Protein AF-U3GZI8-F1 (afdb_monomer)

Nearest PDB structures (foldseek):
  3ok8-assembly1_B  TM=1.450E-01  e=6.430E+00  Mus musculus
  9g2r-assembly1_A  TM=1.201E-01  e=7.376E+00  Homo sapiens

Structure (mmCIF, N/CA/C/O backbone):
data_AF-U3GZI8-F1
#
_entry.id   AF-U3GZI8-F1
#
loop_
_atom_site.group_PDB
_atom_site.id
_atom_site.type_symbol
_atom_site.label_atom_id
_atom_site.label_alt_id
_atom_site.label_comp_id
_atom_site.label_asym_id
_atom_site.label_entity_id
_atom_site.label_seq_id
_atom_site.pdbx_PDB_ins_code
_atom_site.Cartn_x
_atom_site.Cartn_y
_atom_site.Cartn_z
_atom_site.occupancy
_atom_site.B_iso_or_equiv
_atom_site.auth_seq_id
_atom_site.auth_comp_id
_atom_site.auth_asym_id
_atom_site.auth_atom_id
_atom_site.pdbx_PDB_model_num
ATOM 1 N N . MET A 1 1 ? -22.662 -56.378 53.979 1.00 50.06 1 MET A N 1
ATOM 2 C CA . MET A 1 1 ? -23.591 -55.726 53.023 1.00 50.06 1 MET A CA 1
ATOM 3 C C . MET A 1 1 ? -23.393 -54.205 52.867 1.00 50.06 1 MET A C 1
ATOM 5 O O . MET A 1 1 ? -23.837 -53.664 51.866 1.00 50.06 1 MET A O 1
ATOM 9 N N . LEU A 1 2 ? -22.693 -53.503 53.777 1.00 46.38 2 LEU A N 1
ATOM 10 C CA . LEU A 1 2 ? -22.482 -52.040 53.700 1.00 46.38 2 LEU A CA 1
ATOM 11 C C . LEU A 1 2 ? -21.351 -51.564 52.758 1.00 46.38 2 LEU A C 1
ATOM 13 O O . LEU A 1 2 ? -21.394 -50.428 52.294 1.00 46.38 2 LEU A O 1
ATOM 17 N N . LEU A 1 3 ? -20.364 -52.410 52.438 1.00 43.94 3 LEU A N 1
ATOM 18 C CA . LEU A 1 3 ? -19.213 -52.021 51.602 1.00 43.94 3 LEU A CA 1
ATOM 19 C C . LEU A 1 3 ? -19.528 -51.986 50.093 1.00 43.94 3 LEU A C 1
ATOM 21 O O . LEU A 1 3 ? -19.028 -51.116 49.387 1.00 43.94 3 LEU A O 1
ATOM 25 N N . LEU A 1 4 ? -20.432 -52.847 49.613 1.00 47.28 4 LEU A N 1
ATOM 26 C CA . LEU A 1 4 ? -20.855 -52.881 48.203 1.00 47.28 4 LEU A CA 1
ATOM 27 C C . LEU A 1 4 ? -21.712 -51.668 47.800 1.00 47.28 4 LEU A C 1
ATOM 29 O O . LEU A 1 4 ? -21.688 -51.246 46.649 1.00 47.28 4 LEU A O 1
ATOM 33 N N . ARG A 1 5 ? -22.422 -51.052 48.755 1.00 47.16 5 ARG A N 1
ATOM 34 C CA . ARG A 1 5 ? -23.259 -49.869 48.496 1.00 47.16 5 ARG A CA 1
ATOM 35 C C . ARG A 1 5 ? -22.431 -48.589 48.336 1.00 47.16 5 ARG A C 1
ATOM 37 O O . ARG A 1 5 ? -22.809 -47.719 47.564 1.00 47.16 5 ARG A O 1
ATOM 44 N N . ARG A 1 6 ? -21.286 -48.486 49.024 1.00 47.09 6 ARG A N 1
ATOM 45 C CA . ARG A 1 6 ? -20.374 -47.331 48.923 1.00 47.09 6 ARG A CA 1
ATOM 46 C C . ARG A 1 6 ? -19.592 -47.304 47.608 1.00 47.09 6 ARG A C 1
ATOM 48 O O . ARG A 1 6 ? -19.421 -46.226 47.055 1.00 47.09 6 ARG A O 1
ATOM 55 N N . GLY A 1 7 ? -19.180 -48.464 47.092 1.00 46.66 7 GLY A N 1
ATOM 56 C CA . GLY A 1 7 ? -18.507 -48.559 45.790 1.00 46.66 7 GLY A CA 1
ATOM 57 C C . GLY A 1 7 ? -19.415 -48.175 44.619 1.00 46.66 7 GLY A C 1
ATOM 58 O O . GLY A 1 7 ? -18.981 -47.469 43.719 1.00 46.66 7 GLY A O 1
ATOM 59 N N . PHE A 1 8 ? -20.695 -48.561 44.671 1.00 48.53 8 PHE A N 1
ATOM 60 C CA . PHE A 1 8 ? -21.667 -48.220 43.627 1.00 48.53 8 PHE A CA 1
ATOM 61 C C . PHE A 1 8 ? -22.058 -46.736 43.645 1.00 48.53 8 PHE A C 1
ATOM 63 O O . PHE A 1 8 ? -22.195 -46.130 42.590 1.00 48.53 8 PHE A O 1
ATOM 70 N N . ILE A 1 9 ? -22.172 -46.130 44.835 1.00 51.44 9 ILE A N 1
ATOM 71 C CA . ILE A 1 9 ? -22.406 -44.685 44.962 1.00 51.44 9 ILE A CA 1
ATOM 72 C C . ILE A 1 9 ? -21.182 -43.914 44.461 1.00 51.44 9 ILE A C 1
ATOM 74 O O . ILE A 1 9 ? -21.350 -43.031 43.640 1.00 51.44 9 ILE A O 1
ATOM 78 N N . ALA A 1 10 ? -19.959 -44.285 44.854 1.00 50.56 10 ALA A N 1
ATOM 79 C CA . ALA A 1 10 ? -18.749 -43.607 44.383 1.00 50.56 10 ALA A CA 1
ATOM 80 C C . ALA A 1 10 ? -18.545 -43.727 42.860 1.00 50.56 10 ALA A C 1
ATOM 82 O O . ALA A 1 10 ? -18.151 -42.755 42.228 1.00 50.56 10 ALA A O 1
ATOM 83 N N . PHE A 1 11 ? -18.857 -44.880 42.260 1.00 47.53 11 PHE A N 1
ATOM 84 C CA . PHE A 1 11 ? -18.774 -45.068 40.808 1.00 47.53 11 PHE A CA 1
ATOM 85 C C . PHE A 1 11 ? -19.870 -44.291 40.064 1.00 47.53 11 PHE A C 1
ATOM 87 O O . PHE A 1 11 ? -19.590 -43.678 39.041 1.00 47.53 11 PHE A O 1
ATOM 94 N N . ALA A 1 12 ? -21.092 -44.241 40.609 1.00 51.31 12 ALA A N 1
ATOM 95 C CA . ALA A 1 12 ? -22.173 -43.421 40.068 1.00 51.31 12 ALA A CA 1
ATOM 96 C C . ALA A 1 12 ? -21.885 -41.919 40.206 1.00 51.31 12 ALA A C 1
ATOM 98 O O . ALA A 1 12 ? -22.152 -41.184 39.273 1.00 51.31 12 ALA A O 1
ATOM 99 N N . THR A 1 13 ? -21.294 -41.454 41.312 1.00 51.47 13 THR A N 1
ATOM 100 C CA . THR A 1 13 ? -20.931 -40.038 41.495 1.00 51.47 13 THR A CA 1
ATOM 101 C C . THR A 1 13 ? -19.734 -39.639 40.636 1.00 51.47 13 THR A C 1
ATOM 103 O O . THR A 1 13 ? -19.721 -38.533 40.123 1.00 51.47 13 THR A O 1
ATOM 106 N N . VAL A 1 14 ? -18.747 -40.519 40.428 1.00 50.94 14 VAL A N 1
ATOM 107 C CA . VAL A 1 14 ? -17.630 -40.248 39.504 1.00 50.94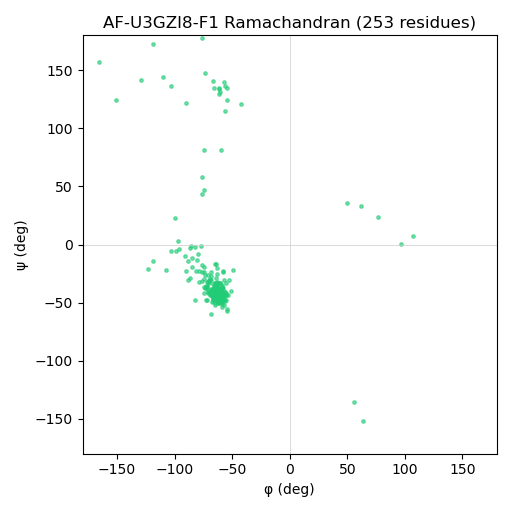 14 VAL A CA 1
ATOM 108 C C . VAL A 1 14 ? -18.116 -40.223 38.058 1.00 50.94 14 VAL A C 1
ATOM 110 O O . VAL A 1 14 ? -17.755 -39.289 37.354 1.00 50.94 14 VAL A O 1
ATOM 113 N N . ASN A 1 15 ? -18.980 -41.163 37.647 1.00 50.00 15 ASN A N 1
ATOM 114 C CA . ASN A 1 15 ? -19.597 -41.114 36.322 1.00 50.00 15 ASN A CA 1
ATOM 115 C C . ASN A 1 15 ? -20.512 -39.901 36.170 1.00 50.00 15 ASN A C 1
ATOM 117 O O . ASN A 1 15 ? -20.474 -39.268 35.137 1.00 50.00 15 ASN A O 1
ATOM 121 N N . GLN A 1 16 ? -21.297 -39.531 37.179 1.00 47.97 16 GLN A N 1
ATOM 122 C CA . GLN A 1 16 ? -22.186 -38.374 37.092 1.00 47.97 16 GLN A CA 1
ATOM 123 C C . GLN A 1 16 ? -21.411 -37.049 37.112 1.00 47.97 16 GLN A C 1
ATOM 125 O O . GLN A 1 16 ? -21.808 -36.121 36.431 1.00 47.97 16 GLN A O 1
ATOM 130 N N . VAL A 1 17 ? -20.273 -36.963 37.812 1.00 49.75 17 VAL A N 1
ATOM 131 C CA . VAL A 1 17 ? -19.379 -35.793 37.762 1.00 49.75 17 VAL A CA 1
ATOM 132 C C . VAL A 1 17 ? -18.623 -35.726 36.435 1.00 49.75 17 VAL A C 1
ATOM 134 O O . VAL A 1 17 ? -18.458 -34.628 35.917 1.00 49.75 17 VAL A O 1
ATOM 137 N N . SER A 1 18 ? -18.196 -36.856 35.856 1.00 49.06 18 SER A N 1
ATOM 138 C CA . SER A 1 18 ? -17.588 -36.860 34.519 1.00 49.06 18 SER A CA 1
ATOM 139 C C . SER A 1 18 ? -18.610 -36.536 33.427 1.00 49.06 18 SER A C 1
ATOM 141 O O . SER A 1 18 ? -18.318 -35.716 32.568 1.00 49.06 18 SER A O 1
ATOM 143 N N . ASP A 1 19 ? -19.822 -37.083 33.520 1.00 45.72 19 ASP A N 1
ATOM 144 C CA . ASP A 1 19 ? -20.913 -36.897 32.554 1.00 45.72 19 ASP A CA 1
ATOM 145 C C . ASP A 1 19 ? -21.534 -35.488 32.691 1.00 45.72 19 ASP A C 1
ATOM 147 O O . ASP A 1 19 ? -21.778 -34.825 31.695 1.00 45.72 19 ASP A O 1
ATOM 151 N N . GLU A 1 20 ? -21.660 -34.917 33.899 1.00 45.12 20 GLU A N 1
ATOM 152 C CA . GLU A 1 20 ? -22.047 -33.502 34.082 1.00 45.12 20 GLU A CA 1
ATOM 153 C C . GLU A 1 20 ? -20.933 -32.526 33.661 1.00 45.12 20 GLU A C 1
ATOM 155 O O . GLU A 1 20 ? -21.235 -31.451 33.141 1.00 45.12 20 GLU A O 1
ATOM 160 N N . SER A 1 21 ? -19.652 -32.890 33.824 1.00 42.41 21 SER A N 1
ATOM 161 C CA . SER A 1 21 ? -18.531 -32.068 33.340 1.00 42.41 21 SER A CA 1
ATOM 162 C C . SER A 1 21 ? -18.340 -32.119 31.820 1.00 42.41 21 SER A C 1
ATOM 164 O O . SER A 1 21 ? -17.809 -31.167 31.248 1.00 42.41 21 SER A O 1
ATOM 166 N N . GLU A 1 22 ? -18.807 -33.183 31.160 1.00 44.59 22 GLU A N 1
ATOM 167 C CA . GLU A 1 22 ? -18.847 -33.298 29.696 1.00 44.59 22 GLU A CA 1
ATOM 168 C C . GLU A 1 22 ? -20.137 -32.699 29.100 1.00 44.59 22 GLU A C 1
ATOM 170 O O . GLU A 1 22 ? -20.098 -32.153 27.999 1.00 44.59 22 GLU A O 1
ATOM 175 N N . VAL A 1 23 ? -21.258 -32.693 29.836 1.00 42.12 23 VAL A N 1
ATOM 176 C CA . VAL A 1 23 ? -22.561 -32.167 29.371 1.00 42.12 23 VAL A CA 1
ATOM 177 C C . VAL A 1 23 ? -22.748 -30.660 29.643 1.00 42.12 23 VAL A C 1
ATOM 179 O O . VAL A 1 23 ? -23.602 -30.030 29.023 1.00 42.12 23 VAL A O 1
ATOM 182 N N . GLN A 1 24 ? -21.923 -30.034 30.493 1.00 37.97 24 GLN A N 1
ATOM 183 C CA . GLN A 1 24 ? -21.883 -28.569 30.684 1.00 37.97 24 GLN A CA 1
ATOM 184 C C . GLN A 1 24 ? -20.753 -27.861 29.921 1.00 37.97 24 GLN A C 1
ATOM 186 O O . GLN A 1 24 ? -20.390 -26.727 30.238 1.00 37.97 24 GLN A O 1
ATOM 191 N N . GLN A 1 25 ? -20.237 -28.461 28.851 1.00 42.66 25 GLN A N 1
ATOM 192 C CA . GLN A 1 25 ? -19.861 -27.634 27.711 1.00 42.66 25 GLN A CA 1
ATOM 193 C C . GLN A 1 25 ? -21.166 -27.221 27.030 1.00 42.66 25 GLN A C 1
ATOM 195 O O . GLN A 1 25 ? -21.582 -27.829 26.048 1.00 42.66 25 GLN A O 1
ATOM 200 N N . GLU A 1 26 ? -21.831 -26.185 27.567 1.00 48.09 26 GLU A N 1
ATOM 201 C CA . GLU A 1 26 ? -22.655 -25.327 26.712 1.00 48.09 26 GLU A CA 1
ATOM 202 C C . GLU A 1 26 ? -21.825 -25.108 25.454 1.00 48.09 26 GLU A C 1
ATOM 204 O O . GLU A 1 26 ? -20.669 -24.692 25.556 1.00 48.09 26 GLU A O 1
ATOM 209 N N . GLU A 1 27 ? -22.367 -25.508 24.308 1.00 53.62 27 GLU A N 1
ATOM 210 C CA . GLU A 1 27 ? -21.752 -25.372 22.998 1.00 53.62 27 GLU A CA 1
ATOM 211 C C . GLU A 1 27 ? -21.527 -23.870 22.779 1.00 53.62 27 GLU A C 1
ATOM 213 O O . GLU A 1 27 ? -22.384 -23.174 22.238 1.00 53.62 27 GLU A O 1
ATOM 218 N N . GLN A 1 28 ? -20.434 -23.342 23.348 1.00 65.94 28 GLN A N 1
ATOM 219 C CA . GLN A 1 28 ? -20.157 -21.916 23.414 1.00 65.94 28 GLN A CA 1
ATOM 220 C C . GLN A 1 28 ? -20.195 -21.443 21.978 1.00 65.94 28 GLN A C 1
ATOM 222 O O . GLN A 1 28 ? -19.393 -21.896 21.153 1.00 65.94 28 GLN A O 1
ATOM 227 N N . GLU A 1 29 ? -21.174 -20.589 21.659 1.00 77.44 29 GLU A N 1
ATOM 228 C CA . GLU A 1 29 ? -21.318 -20.125 20.290 1.00 77.44 29 GLU A CA 1
ATOM 229 C C . GLU A 1 29 ? -19.958 -19.540 19.878 1.00 77.44 29 GLU A C 1
ATOM 231 O O . GLU A 1 29 ? -19.336 -18.810 20.646 1.00 77.44 29 GLU A O 1
ATOM 236 N N . TRP A 1 30 ? -19.468 -19.876 18.683 1.00 80.31 30 TRP A N 1
ATOM 237 C CA . TRP A 1 30 ? -18.093 -19.592 18.232 1.00 80.31 30 TRP A CA 1
ATOM 238 C C . TRP A 1 30 ? -17.617 -18.137 18.441 1.00 80.31 30 TRP A C 1
ATOM 240 O O . TRP A 1 30 ? -16.418 -17.862 18.469 1.00 80.31 30 TRP A O 1
ATOM 250 N N . TRP A 1 31 ? -18.552 -17.194 18.564 1.00 77.69 31 TRP A N 1
ATOM 251 C CA . TRP A 1 31 ? -18.314 -15.772 18.779 1.00 77.69 31 TRP A CA 1
ATOM 252 C C . TRP A 1 31 ? -18.114 -15.368 20.249 1.00 77.69 31 TRP A C 1
ATOM 254 O O . TRP A 1 31 ? -17.673 -14.246 20.479 1.00 77.69 31 TRP A O 1
ATOM 264 N N . GLN A 1 32 ? -18.405 -16.248 21.214 1.00 78.81 32 GLN A N 1
ATOM 265 C CA . GLN A 1 32 ? -18.153 -16.081 22.655 1.00 78.81 32 GLN A CA 1
ATOM 266 C C . GLN A 1 32 ? -16.742 -16.524 23.067 1.00 78.81 32 GLN A C 1
ATOM 268 O O . GLN A 1 32 ? -16.361 -16.394 24.231 1.00 78.81 32 GLN A O 1
ATOM 273 N N . ALA A 1 33 ? -15.958 -17.049 22.122 1.00 77.62 33 ALA A N 1
ATOM 274 C CA . ALA A 1 33 ? -14.593 -17.470 22.378 1.00 77.62 33 ALA A CA 1
ATOM 275 C C . ALA A 1 33 ? -13.744 -16.308 22.947 1.00 77.62 33 ALA A C 1
ATOM 277 O O . ALA A 1 33 ? -13.849 -15.166 22.480 1.00 77.62 33 ALA A O 1
ATOM 278 N N . PRO A 1 34 ? -12.867 -16.577 23.932 1.00 71.44 34 PRO A N 1
ATOM 279 C CA . PRO A 1 34 ? -12.020 -15.550 24.525 1.00 71.44 34 PRO A CA 1
ATOM 280 C C . PRO A 1 34 ? -11.106 -14.913 23.468 1.00 71.44 34 PRO A C 1
ATOM 282 O O . PRO A 1 34 ? -10.428 -15.607 22.713 1.00 71.44 34 PRO A O 1
ATOM 285 N N . GLY A 1 35 ? -11.066 -13.577 23.432 1.00 68.06 35 GLY A N 1
ATOM 286 C CA . GLY A 1 35 ? -10.252 -12.804 22.484 1.00 68.06 35 GLY A CA 1
ATOM 287 C C . GLY A 1 35 ? -10.994 -12.315 21.238 1.00 68.06 35 GLY A C 1
ATOM 288 O O . GLY A 1 35 ? -10.388 -11.629 20.411 1.00 68.06 35 GLY A O 1
ATOM 289 N N . MET A 1 36 ? -12.289 -12.614 21.108 1.00 72.94 36 MET A N 1
ATOM 290 C CA . MET A 1 36 ? -13.124 -11.995 20.082 1.00 72.94 36 MET A CA 1
ATOM 291 C C . MET A 1 36 ? -13.300 -10.490 20.344 1.00 72.94 36 MET A C 1
ATOM 293 O O . MET A 1 36 ? -13.444 -10.070 21.491 1.00 72.94 36 MET A O 1
ATOM 297 N N . PRO A 1 37 ? -13.277 -9.644 19.299 1.00 67.44 37 PRO A N 1
ATOM 298 C CA . PRO A 1 37 ? -13.255 -8.193 19.472 1.00 67.44 37 PRO A CA 1
ATOM 299 C C . PRO A 1 37 ? -14.647 -7.573 19.716 1.00 67.44 37 PRO A C 1
ATOM 301 O O . PRO A 1 37 ? -14.750 -6.362 19.916 1.00 67.44 37 PRO A O 1
ATOM 304 N N . TRP A 1 38 ? -15.711 -8.378 19.696 1.00 70.62 38 TRP A N 1
ATOM 305 C CA . TRP A 1 38 ? -17.099 -7.985 19.957 1.00 70.62 38 TRP A CA 1
ATOM 306 C C . TRP A 1 38 ? -17.579 -8.563 21.300 1.00 70.62 38 TRP A C 1
ATOM 308 O O . TRP A 1 38 ? -17.194 -9.667 21.675 1.00 70.62 38 TRP A O 1
ATOM 318 N N . LYS A 1 39 ? -18.417 -7.810 22.031 1.00 63.75 39 LYS A N 1
ATOM 319 C CA . LYS A 1 39 ? -18.989 -8.231 23.330 1.00 63.75 39 LYS A CA 1
ATOM 320 C C . LYS A 1 39 ? -20.330 -8.970 23.185 1.00 63.75 39 LYS A C 1
ATOM 322 O O . LYS A 1 39 ? -20.680 -9.762 24.051 1.00 63.75 39 LYS A O 1
ATOM 327 N N . ASP A 1 40 ? -21.025 -8.745 22.070 1.00 73.19 40 ASP A N 1
ATOM 328 C CA . ASP A 1 40 ? -22.327 -9.331 21.741 1.00 73.19 40 ASP A CA 1
ATOM 329 C C . ASP A 1 40 ? -22.251 -10.178 20.462 1.00 73.19 40 ASP A C 1
ATOM 331 O O . ASP A 1 40 ? -21.242 -10.171 19.751 1.00 73.19 40 ASP A O 1
ATOM 335 N N . LYS A 1 41 ? -23.343 -10.884 20.142 1.00 78.88 41 LYS A N 1
ATOM 336 C CA . LYS A 1 41 ? -23.462 -11.692 18.922 1.00 78.88 41 LYS A CA 1
ATOM 337 C C . LYS A 1 41 ? -23.155 -10.840 17.676 1.00 78.88 41 LYS A C 1
ATOM 339 O O . LYS A 1 41 ? -23.824 -9.822 17.479 1.00 78.88 41 LYS A O 1
ATOM 344 N N . PRO A 1 42 ? -22.196 -11.246 16.818 1.00 83.50 42 PRO A N 1
ATOM 345 C CA . PRO A 1 42 ? -21.776 -10.450 15.674 1.00 83.50 42 PRO A CA 1
ATOM 346 C C . PRO A 1 42 ? -22.944 -10.239 14.714 1.00 83.50 42 PRO A C 1
ATOM 348 O O . PRO A 1 42 ? -23.644 -11.174 14.310 1.00 83.50 42 PRO A O 1
ATOM 351 N N . GLY A 1 43 ? -23.156 -8.983 14.344 1.00 87.94 43 GLY A N 1
ATOM 352 C CA . GLY A 1 43 ? -24.150 -8.584 13.370 1.00 87.94 43 GLY A CA 1
ATOM 353 C C . GLY A 1 43 ? -23.709 -8.889 11.940 1.00 87.94 43 GLY A C 1
ATOM 354 O O . GLY A 1 43 ? -22.594 -9.325 11.649 1.00 87.94 43 GLY A O 1
ATOM 355 N N . LYS A 1 44 ? -24.595 -8.586 10.986 1.00 90.38 44 LYS A N 1
ATOM 356 C CA . LYS A 1 44 ? -24.298 -8.753 9.554 1.00 90.38 44 LYS A CA 1
ATOM 357 C C . LYS A 1 44 ? -23.083 -7.926 9.120 1.00 90.38 44 LYS A C 1
ATOM 359 O O . LYS A 1 44 ? -22.306 -8.394 8.297 1.00 90.38 44 LYS A O 1
ATOM 364 N N . ALA A 1 45 ? -22.924 -6.715 9.661 1.00 90.75 45 ALA A N 1
ATOM 365 C CA . ALA A 1 45 ? -21.800 -5.835 9.342 1.00 90.75 45 ALA A CA 1
ATOM 366 C C . ALA A 1 45 ? -20.451 -6.468 9.717 1.00 90.75 45 ALA A C 1
ATOM 368 O O . ALA A 1 45 ? -19.508 -6.396 8.931 1.00 90.75 45 ALA A O 1
ATOM 369 N N . ASP A 1 46 ? -20.394 -7.157 10.858 1.00 89.81 46 ASP A N 1
ATOM 370 C CA . ASP A 1 46 ? -19.179 -7.805 11.343 1.00 89.81 46 ASP A CA 1
ATOM 371 C C . ASP A 1 46 ? -18.769 -8.959 10.423 1.00 89.81 46 ASP A C 1
ATOM 373 O O . ASP A 1 46 ? -17.628 -9.035 9.964 1.00 89.81 46 ASP A O 1
ATOM 377 N N . ILE A 1 47 ? -19.736 -9.807 10.062 1.00 89.94 47 ILE A N 1
ATOM 378 C CA . ILE A 1 47 ? -19.531 -10.933 9.142 1.00 89.94 47 ILE A CA 1
ATOM 379 C C . ILE A 1 47 ? -19.106 -10.434 7.755 1.00 89.94 47 ILE A C 1
ATOM 381 O O . ILE A 1 47 ? -18.196 -11.003 7.147 1.00 89.94 47 ILE A O 1
ATOM 385 N N . TRP A 1 48 ? -19.716 -9.354 7.254 1.00 94.62 48 TRP A N 1
ATOM 386 C CA . TRP A 1 48 ? -19.317 -8.734 5.987 1.00 94.62 48 TRP A CA 1
ATOM 387 C C . TRP A 1 48 ? -17.886 -8.204 6.036 1.00 94.62 48 TRP A C 1
ATOM 389 O O . TRP A 1 48 ? -17.112 -8.468 5.116 1.00 94.62 48 TRP A O 1
ATOM 399 N N . CYS A 1 49 ? -17.512 -7.501 7.105 1.00 93.81 49 CYS A N 1
ATOM 400 C CA . CYS A 1 49 ? -16.162 -6.975 7.270 1.00 93.81 49 CYS A CA 1
ATOM 401 C C . CYS A 1 49 ? -15.121 -8.108 7.309 1.00 93.81 49 CYS A C 1
ATOM 403 O O . CYS A 1 49 ? -14.119 -8.046 6.595 1.00 93.81 49 CYS A O 1
ATOM 405 N N . LEU A 1 50 ? -15.379 -9.182 8.064 1.00 91.31 50 LEU A N 1
A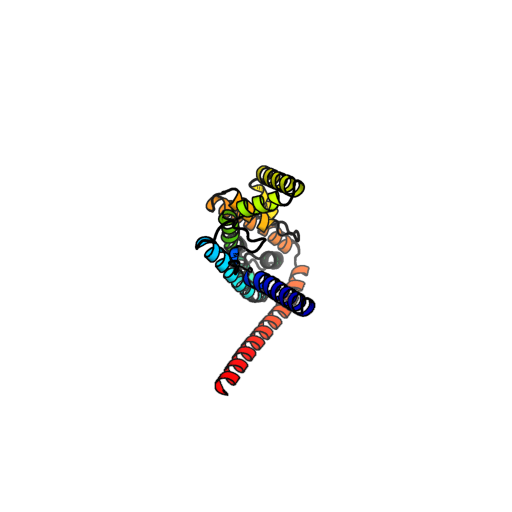TOM 406 C CA . LEU A 1 50 ? -14.508 -10.366 8.108 1.00 91.31 50 LEU A CA 1
ATOM 407 C C . LEU A 1 50 ? -14.400 -11.063 6.746 1.00 91.31 50 LEU A C 1
ATOM 409 O O . LEU A 1 50 ? -13.303 -11.396 6.297 1.00 91.31 50 LEU A O 1
ATOM 413 N N . SER A 1 51 ? -15.526 -11.234 6.054 1.00 94.31 51 SER A N 1
ATOM 414 C CA . SER A 1 51 ? -15.558 -11.854 4.724 1.00 94.31 51 SER A CA 1
ATOM 415 C C . SER A 1 51 ? -14.741 -11.051 3.710 1.00 94.31 51 SER A C 1
ATOM 417 O O . SER A 1 51 ? -13.992 -11.625 2.917 1.00 94.31 51 SER A O 1
ATOM 419 N N . LEU A 1 52 ? -14.819 -9.717 3.763 1.00 95.81 52 LEU A N 1
ATOM 420 C CA . LEU A 1 52 ? -14.020 -8.840 2.908 1.00 95.81 52 LEU A CA 1
ATOM 421 C C . LEU A 1 52 ? -12.520 -8.969 3.183 1.00 95.81 52 LEU A C 1
ATOM 423 O O . LEU A 1 52 ? -11.753 -8.949 2.225 1.00 95.81 52 LEU A O 1
ATOM 427 N N . PHE A 1 53 ? -12.081 -9.167 4.431 1.00 94.75 53 PHE A N 1
ATOM 428 C CA . PHE A 1 53 ? -10.667 -9.458 4.704 1.00 94.75 53 PHE A CA 1
ATOM 429 C C . PHE A 1 53 ? -10.214 -10.762 4.043 1.00 94.75 53 PHE A C 1
ATOM 431 O O . PHE A 1 53 ? -9.137 -10.795 3.447 1.00 94.75 53 PHE A O 1
ATOM 438 N N . GLY A 1 54 ? -11.050 -11.805 4.077 1.00 95.19 54 GLY A N 1
ATOM 439 C CA . GLY A 1 54 ? -10.790 -13.057 3.360 1.00 95.19 54 GLY A CA 1
ATOM 440 C C . GLY A 1 54 ? -10.658 -12.848 1.847 1.00 95.19 54 GLY A C 1
ATOM 441 O O . GLY A 1 54 ? -9.711 -13.331 1.227 1.00 95.19 54 GLY A O 1
ATOM 442 N N . ILE A 1 55 ? -11.553 -12.057 1.251 1.00 95.94 55 ILE A N 1
ATOM 443 C CA . ILE A 1 55 ? -11.500 -11.712 -0.179 1.00 95.94 55 ILE A CA 1
ATOM 444 C C . ILE A 1 55 ? -10.239 -10.899 -0.506 1.00 95.94 55 ILE A C 1
ATOM 446 O O . ILE A 1 55 ? -9.533 -11.217 -1.463 1.00 95.94 55 ILE A O 1
ATOM 450 N N . VAL A 1 56 ? -9.914 -9.879 0.293 1.00 95.12 56 VAL A N 1
ATOM 451 C CA . VAL A 1 56 ? -8.711 -9.049 0.115 1.00 95.12 56 VAL A CA 1
ATOM 452 C C . VAL A 1 56 ? -7.444 -9.885 0.235 1.00 95.12 56 VAL A C 1
ATOM 454 O O . VAL A 1 56 ? -6.510 -9.670 -0.536 1.00 95.12 56 VAL A O 1
ATOM 457 N N . PHE A 1 57 ? -7.405 -10.859 1.144 1.00 93.81 57 PHE A N 1
ATOM 458 C CA . PHE A 1 57 ? -6.292 -11.797 1.259 1.00 93.81 57 PHE A CA 1
ATOM 459 C C . PHE A 1 57 ? -6.089 -12.586 -0.041 1.00 93.81 57 PHE A C 1
ATOM 461 O O . PHE A 1 57 ? -4.985 -12.588 -0.590 1.00 93.81 57 PHE A O 1
ATOM 468 N N . VAL A 1 58 ? -7.155 -13.169 -0.599 1.00 94.75 58 VAL A N 1
ATOM 469 C CA . VAL A 1 58 ? -7.091 -13.896 -1.880 1.00 94.75 58 VAL A CA 1
ATOM 470 C C . VAL A 1 58 ? -6.661 -12.973 -3.024 1.00 94.75 58 VAL A C 1
ATOM 472 O O . VAL A 1 58 ? -5.747 -13.312 -3.774 1.00 94.75 58 VAL A O 1
ATOM 475 N N . ILE A 1 59 ? -7.256 -11.781 -3.137 1.00 93.69 59 ILE A N 1
ATOM 476 C CA . ILE A 1 59 ? -6.877 -10.792 -4.159 1.00 93.69 59 ILE A CA 1
ATOM 477 C C . ILE A 1 59 ? -5.401 -10.402 -4.014 1.00 93.69 59 ILE A C 1
ATOM 479 O O . ILE A 1 59 ? -4.687 -10.318 -5.009 1.00 93.69 59 ILE A O 1
ATOM 483 N N . SER A 1 60 ? -4.916 -10.201 -2.789 1.00 90.75 60 SER A N 1
ATOM 484 C CA . SER A 1 60 ? -3.521 -9.828 -2.530 1.00 90.75 60 SER A CA 1
ATOM 485 C C . SER A 1 60 ? -2.547 -10.909 -2.996 1.00 90.75 60 SER A C 1
ATOM 487 O O . SER A 1 60 ? -1.526 -10.576 -3.595 1.00 90.75 60 SER A O 1
ATOM 489 N N . LEU A 1 61 ? -2.884 -12.189 -2.805 1.00 90.00 61 LEU A N 1
ATOM 490 C CA . LEU A 1 61 ? -2.099 -13.310 -3.333 1.00 90.00 61 LEU A CA 1
ATOM 491 C C . LEU A 1 61 ? -2.081 -13.325 -4.868 1.00 90.00 61 LEU A C 1
ATOM 493 O O . LEU A 1 61 ? -1.028 -13.543 -5.463 1.00 90.00 61 LEU A O 1
ATOM 497 N N . LEU A 1 62 ? -3.213 -13.034 -5.515 1.00 89.81 62 LEU A N 1
ATOM 498 C CA . LEU A 1 62 ? -3.306 -12.948 -6.979 1.00 89.81 62 LEU A CA 1
ATOM 499 C C . LEU A 1 62 ? -2.538 -11.753 -7.563 1.00 89.81 62 LEU A C 1
ATOM 501 O O . LEU A 1 62 ? -2.073 -11.815 -8.700 1.00 89.81 62 LEU A O 1
ATOM 505 N N . LEU A 1 63 ? -2.361 -10.673 -6.799 1.00 91.31 63 LEU A N 1
ATOM 506 C CA . LEU A 1 63 ? -1.581 -9.510 -7.231 1.00 91.31 63 LEU A CA 1
ATOM 507 C C . LEU A 1 63 ? -0.062 -9.756 -7.208 1.00 91.31 63 LEU A C 1
ATOM 509 O O . LEU A 1 63 ? 0.669 -9.034 -7.888 1.00 91.31 63 LEU A O 1
ATOM 513 N N . LEU A 1 64 ? 0.433 -10.765 -6.481 1.00 88.19 64 LEU A N 1
ATOM 514 C CA . LEU A 1 64 ? 1.862 -11.109 -6.444 1.00 88.19 64 LEU A CA 1
ATOM 515 C C . LEU A 1 64 ? 2.437 -11.451 -7.833 1.00 88.19 64 LEU A C 1
ATOM 517 O O . LEU A 1 64 ? 3.406 -10.798 -8.235 1.00 88.19 64 LEU A O 1
ATOM 521 N N . PRO A 1 65 ? 1.864 -12.395 -8.613 1.00 87.94 65 PRO A N 1
ATOM 522 C CA . PRO A 1 65 ? 2.352 -12.677 -9.964 1.00 87.94 65 PRO A CA 1
ATOM 523 C C . PRO A 1 65 ? 2.164 -11.488 -10.912 1.00 87.94 65 PRO A C 1
ATOM 525 O O . PRO A 1 65 ? 3.016 -11.251 -11.764 1.00 87.94 65 PRO A O 1
ATOM 528 N N . ILE A 1 66 ? 1.103 -10.691 -10.734 1.00 89.69 66 ILE A N 1
ATOM 529 C CA . ILE A 1 66 ? 0.865 -9.479 -11.534 1.00 89.69 66 ILE A CA 1
ATOM 530 C C . ILE A 1 66 ? 1.978 -8.450 -11.298 1.00 89.69 66 ILE A C 1
ATOM 532 O O . ILE A 1 66 ? 2.446 -7.812 -12.239 1.00 89.69 66 ILE A O 1
ATOM 536 N N . ARG A 1 67 ? 2.461 -8.317 -10.057 1.00 88.69 67 ARG A N 1
ATOM 537 C CA . ARG A 1 67 ? 3.599 -7.448 -9.734 1.00 88.69 67 ARG A CA 1
ATOM 538 C C . ARG A 1 67 ? 4.889 -7.927 -10.395 1.00 88.69 67 ARG A C 1
ATOM 540 O O . ARG A 1 67 ? 5.623 -7.097 -10.924 1.00 88.69 67 ARG A O 1
ATOM 547 N N . ALA A 1 68 ? 5.153 -9.234 -10.380 1.00 87.06 68 ALA A N 1
ATOM 548 C CA . ALA A 1 68 ? 6.314 -9.811 -11.061 1.00 87.06 68 ALA A CA 1
ATOM 549 C C . ALA A 1 68 ? 6.243 -9.576 -12.578 1.00 87.06 68 ALA A C 1
ATOM 551 O O . ALA A 1 68 ? 7.205 -9.104 -13.173 1.00 87.06 68 ALA A O 1
ATOM 552 N N . TRP A 1 69 ? 5.076 -9.808 -13.184 1.00 88.75 69 TRP A N 1
ATOM 553 C CA . TRP A 1 69 ? 4.824 -9.541 -14.601 1.00 88.75 69 TRP A CA 1
ATOM 554 C C . TRP A 1 69 ? 5.018 -8.065 -14.983 1.00 88.75 69 TRP A C 1
ATOM 556 O O . TRP A 1 69 ? 5.558 -7.774 -16.052 1.00 88.75 69 TRP A O 1
ATOM 566 N N . ALA A 1 70 ? 4.610 -7.136 -14.114 1.00 90.12 70 ALA A N 1
ATOM 567 C CA . ALA A 1 70 ? 4.785 -5.702 -14.332 1.00 90.12 70 ALA A CA 1
ATOM 568 C C . ALA A 1 70 ? 6.256 -5.258 -14.239 1.00 90.12 70 ALA A C 1
ATOM 570 O O . ALA A 1 70 ? 6.640 -4.312 -14.915 1.00 90.12 70 ALA A O 1
ATOM 571 N N . LEU A 1 71 ? 7.074 -5.928 -13.417 1.00 88.81 71 LEU A N 1
ATOM 572 C CA . LEU A 1 71 ? 8.516 -5.662 -13.307 1.00 88.81 71 LEU A CA 1
ATOM 573 C C . LEU A 1 71 ? 9.343 -6.321 -14.418 1.00 88.81 71 LEU A C 1
ATOM 575 O O . LEU A 1 71 ? 10.516 -6.004 -14.573 1.00 88.81 71 LEU A O 1
ATOM 579 N N . ALA A 1 72 ? 8.758 -7.247 -15.172 1.00 88.38 72 ALA A N 1
ATOM 580 C CA . ALA A 1 72 ? 9.489 -8.031 -16.156 1.00 88.38 72 ALA A CA 1
ATOM 581 C C . ALA A 1 72 ? 9.754 -7.293 -17.483 1.00 88.38 72 ALA A C 1
ATOM 583 O O . ALA A 1 72 ? 10.453 -7.819 -18.347 1.00 88.38 72 ALA A O 1
ATOM 584 N N . ASP A 1 73 ? 9.168 -6.108 -17.666 1.00 88.75 73 ASP A N 1
ATOM 585 C CA . ASP A 1 73 ? 9.266 -5.306 -18.883 1.00 88.75 73 ASP A CA 1
ATOM 586 C C . ASP A 1 73 ? 9.143 -3.817 -18.532 1.00 88.75 73 ASP A C 1
ATOM 588 O O . ASP A 1 73 ? 8.158 -3.389 -17.923 1.00 88.75 73 ASP A O 1
ATOM 592 N N . GLN A 1 74 ? 10.141 -3.030 -18.935 1.00 89.94 74 GLN A N 1
ATOM 593 C CA . GLN A 1 74 ? 10.236 -1.602 -18.626 1.00 89.94 74 GLN A CA 1
ATOM 594 C C . GLN A 1 74 ? 9.050 -0.800 -19.177 1.00 89.94 74 GLN A C 1
ATOM 596 O O . GLN A 1 74 ? 8.573 0.130 -18.521 1.00 89.94 74 GLN A O 1
ATOM 601 N N . ALA A 1 75 ? 8.495 -1.200 -20.327 1.00 91.25 75 ALA A N 1
ATOM 602 C CA . ALA A 1 75 ? 7.338 -0.533 -20.928 1.00 91.25 75 ALA A CA 1
ATOM 603 C C . ALA A 1 75 ? 6.084 -0.612 -20.039 1.00 91.25 75 ALA A C 1
ATOM 605 O O . ALA A 1 75 ? 5.152 0.186 -20.173 1.00 91.25 75 ALA A O 1
ATOM 606 N N . ARG A 1 76 ? 6.050 -1.564 -19.099 1.00 94.06 76 ARG A N 1
ATOM 607 C CA . ARG A 1 76 ? 4.915 -1.793 -18.200 1.00 94.06 76 ARG A CA 1
ATOM 608 C C . ARG A 1 76 ? 5.018 -1.005 -16.906 1.00 94.06 76 ARG A C 1
ATOM 610 O O . ARG A 1 76 ? 4.027 -0.954 -16.182 1.00 94.06 76 ARG A O 1
ATOM 617 N N . TYR A 1 77 ? 6.150 -0.369 -16.603 1.00 94.75 77 TYR A N 1
ATOM 618 C CA . TYR A 1 77 ? 6.345 0.309 -15.320 1.00 94.75 77 TYR A CA 1
ATOM 619 C C . TYR A 1 77 ? 5.279 1.378 -15.023 1.00 94.75 77 TYR A C 1
ATOM 621 O O . TYR A 1 77 ? 4.717 1.318 -13.928 1.00 94.75 77 TYR A O 1
ATOM 629 N N . PRO A 1 78 ? 4.893 2.282 -15.953 1.00 96.31 78 PRO A N 1
ATOM 630 C CA . PRO A 1 78 ? 3.830 3.259 -15.692 1.00 96.31 78 PRO A CA 1
ATOM 631 C C . PRO A 1 78 ? 2.499 2.602 -15.291 1.00 96.31 78 PRO A C 1
ATOM 633 O O . PRO A 1 78 ? 1.895 2.944 -14.276 1.00 96.31 78 PRO A O 1
ATOM 636 N N . TRP A 1 79 ? 2.065 1.583 -16.032 1.00 95.25 79 TRP A N 1
ATOM 637 C CA . TRP A 1 79 ? 0.833 0.850 -15.730 1.00 95.25 79 TRP A CA 1
ATOM 638 C C . TRP A 1 79 ? 0.943 0.019 -14.451 1.00 95.25 79 TRP A C 1
ATOM 640 O O . TRP A 1 79 ? 0.009 -0.025 -13.651 1.00 95.25 79 TRP A O 1
ATOM 650 N N . GLY A 1 80 ? 2.100 -0.596 -14.219 1.00 95.44 80 GLY A N 1
ATOM 651 C CA . GLY A 1 80 ? 2.398 -1.333 -13.000 1.00 95.44 80 GLY A CA 1
ATOM 652 C C . GLY A 1 80 ? 2.289 -0.440 -11.768 1.00 95.44 80 GLY A C 1
ATOM 653 O O . GLY A 1 80 ? 1.636 -0.814 -10.795 1.00 95.44 80 GLY A O 1
ATOM 654 N N . VAL A 1 81 ? 2.880 0.756 -11.807 1.00 96.88 81 VAL A N 1
ATOM 655 C CA . VAL A 1 81 ? 2.757 1.747 -10.730 1.00 96.88 81 VAL A CA 1
ATOM 656 C C . VAL A 1 81 ? 1.295 2.144 -10.533 1.00 96.88 81 VAL A C 1
ATOM 658 O O . VAL A 1 81 ? 0.811 2.080 -9.403 1.00 96.88 81 VAL A O 1
ATOM 661 N N . ALA A 1 82 ? 0.587 2.478 -11.613 1.00 96.75 82 ALA A N 1
ATOM 662 C CA . ALA A 1 82 ? -0.801 2.929 -11.563 1.00 96.75 82 ALA A CA 1
ATOM 663 C C . ALA A 1 82 ? -1.765 1.895 -10.960 1.00 96.75 82 ALA A C 1
ATOM 665 O O . ALA A 1 82 ? -2.668 2.260 -10.217 1.00 96.75 82 ALA A O 1
ATOM 666 N N . LEU A 1 83 ? -1.576 0.606 -11.257 1.00 94.50 83 LEU A N 1
ATOM 667 C CA . LEU A 1 83 ? -2.477 -0.467 -10.813 1.00 94.50 83 LEU A CA 1
ATOM 668 C C . LEU A 1 83 ? -2.112 -1.035 -9.436 1.00 94.50 83 LEU A C 1
ATOM 670 O O . LEU A 1 83 ? 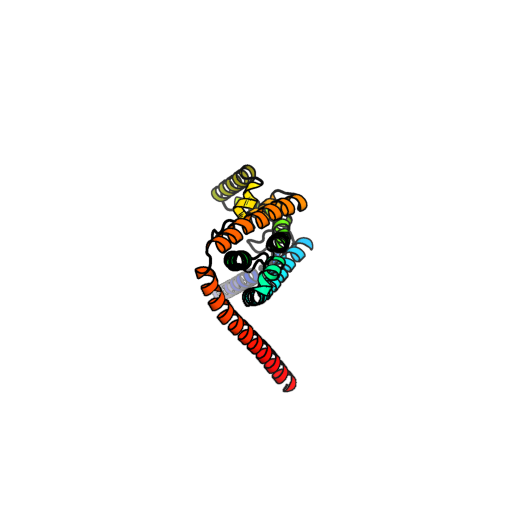-2.983 -1.499 -8.691 1.00 94.50 83 LEU A O 1
ATOM 674 N N . LEU A 1 84 ? -0.822 -1.032 -9.086 1.00 95.12 84 LEU A N 1
ATOM 675 C CA . LEU A 1 84 ? -0.323 -1.714 -7.889 1.00 95.12 84 LEU A CA 1
ATOM 676 C C . LEU A 1 84 ? 0.075 -0.756 -6.761 1.00 95.12 84 LEU A C 1
ATOM 678 O O . LEU A 1 84 ? 0.126 -1.202 -5.617 1.00 95.12 84 LEU A O 1
ATOM 682 N N . GLY A 1 85 ? 0.373 0.519 -7.042 1.00 93.94 85 GLY A N 1
ATOM 683 C CA . GLY A 1 85 ? 0.836 1.478 -6.024 1.00 93.94 85 GLY A CA 1
ATOM 684 C C . GLY A 1 85 ? 2.166 1.073 -5.373 1.00 93.94 85 GLY A C 1
ATOM 685 O O . GLY A 1 85 ? 2.381 1.242 -4.175 1.00 93.94 85 GLY A O 1
ATOM 686 N N . SER A 1 86 ? 3.037 0.432 -6.149 1.00 92.56 86 SER A N 1
ATOM 687 C CA . SER A 1 86 ? 4.207 -0.313 -5.680 1.00 92.56 86 SER A CA 1
ATOM 688 C C . SER A 1 86 ? 5.466 0.551 -5.575 1.00 92.56 86 SER A C 1
ATOM 690 O O . SER A 1 86 ? 5.943 1.038 -6.595 1.00 92.56 86 SER A O 1
ATOM 692 N N . ASN A 1 87 ? 6.082 0.639 -4.386 1.00 91.44 87 ASN A N 1
ATOM 693 C CA . ASN A 1 87 ? 7.383 1.309 -4.213 1.00 91.44 87 ASN A CA 1
ATOM 694 C C . ASN A 1 87 ? 8.466 0.735 -5.145 1.00 91.44 87 ASN A C 1
ATOM 696 O O . ASN A 1 87 ? 9.198 1.492 -5.762 1.00 91.44 87 ASN A O 1
ATOM 700 N N . THR A 1 88 ? 8.525 -0.592 -5.310 1.00 91.69 88 THR A N 1
ATOM 701 C CA . THR A 1 88 ? 9.497 -1.249 -6.202 1.00 91.69 88 THR A CA 1
ATOM 702 C C . THR A 1 88 ? 9.320 -0.819 -7.659 1.00 91.69 88 THR A C 1
ATOM 704 O O . THR A 1 88 ? 10.300 -0.544 -8.337 1.00 91.69 88 THR A O 1
ATOM 707 N N . LEU A 1 89 ? 8.073 -0.736 -8.137 1.00 94.88 89 LEU A N 1
ATOM 708 C CA . LEU A 1 89 ? 7.772 -0.327 -9.514 1.00 94.88 89 LEU A CA 1
ATOM 709 C C . LEU A 1 89 ? 8.016 1.169 -9.721 1.00 94.88 89 LEU A C 1
ATOM 711 O O . LEU A 1 89 ? 8.491 1.559 -10.778 1.00 94.88 89 LEU A O 1
ATOM 715 N N . VAL A 1 90 ? 7.736 2.001 -8.713 1.00 96.31 90 VAL A N 1
ATOM 716 C CA . VAL A 1 90 ? 8.035 3.441 -8.758 1.00 96.31 90 VAL A CA 1
ATOM 717 C C . VAL A 1 90 ? 9.536 3.684 -8.808 1.00 96.31 90 VAL A C 1
ATOM 719 O O . VAL A 1 90 ? 9.991 4.513 -9.588 1.00 96.31 90 VAL A O 1
ATOM 722 N N . THR A 1 91 ? 10.309 2.955 -8.004 1.00 95.19 91 THR A N 1
ATOM 723 C CA . THR A 1 91 ? 11.769 3.032 -8.041 1.00 95.19 91 THR A CA 1
ATOM 724 C C . THR A 1 91 ? 12.303 2.532 -9.376 1.00 95.19 91 THR A C 1
ATOM 726 O O . THR A 1 91 ? 13.128 3.217 -9.965 1.00 95.19 91 THR A O 1
ATOM 729 N N . ALA A 1 92 ? 11.796 1.412 -9.904 1.00 94.62 92 ALA A N 1
ATOM 730 C CA . ALA A 1 92 ? 12.188 0.912 -11.223 1.00 94.62 92 ALA A CA 1
ATOM 731 C C . ALA A 1 92 ? 11.864 1.909 -12.351 1.00 94.62 92 ALA A C 1
ATOM 733 O O . ALA A 1 92 ? 12.699 2.135 -13.223 1.00 94.62 92 ALA A O 1
ATOM 734 N N . LEU A 1 93 ? 10.694 2.558 -12.291 1.00 96.00 93 LEU A N 1
ATOM 735 C CA . LEU A 1 93 ? 10.310 3.656 -13.184 1.00 96.00 93 LEU A CA 1
ATOM 736 C C . LEU A 1 93 ? 11.267 4.850 -13.064 1.00 96.00 93 LEU A C 1
ATOM 738 O O . LEU A 1 93 ? 11.653 5.434 -14.072 1.00 96.00 93 LEU A O 1
ATOM 742 N N . GLY A 1 94 ? 11.667 5.193 -11.838 1.00 95.88 94 GLY A N 1
ATOM 743 C CA . GLY A 1 94 ? 12.678 6.211 -11.567 1.00 95.88 94 GLY A CA 1
ATOM 744 C C . GLY A 1 94 ? 14.010 5.881 -12.227 1.00 95.88 94 GLY A C 1
ATOM 745 O O . GLY A 1 94 ? 14.526 6.716 -12.964 1.00 95.88 94 GLY A O 1
ATOM 746 N N . VAL A 1 95 ? 14.516 4.660 -12.020 1.00 95.56 95 VAL A N 1
ATOM 747 C CA . VAL A 1 95 ? 15.790 4.180 -12.584 1.00 95.56 95 VAL A CA 1
ATOM 748 C C . VAL A 1 95 ? 15.807 4.348 -14.096 1.00 95.56 95 VAL A C 1
ATOM 750 O O . VAL A 1 95 ? 16.646 5.087 -14.594 1.00 95.56 95 VAL A O 1
ATOM 753 N N . VAL A 1 96 ? 14.848 3.764 -14.823 1.00 94.19 96 VAL A N 1
ATOM 754 C CA . VAL A 1 96 ? 14.842 3.832 -16.300 1.00 94.19 96 VAL A CA 1
ATOM 755 C C . VAL A 1 96 ? 14.702 5.260 -16.825 1.00 94.19 96 VAL A C 1
ATOM 757 O O . VAL A 1 96 ? 15.301 5.610 -17.839 1.00 94.19 96 VAL A O 1
ATOM 760 N N . ASN A 1 97 ? 13.971 6.124 -16.116 1.00 95.00 97 ASN A N 1
ATOM 761 C CA . ASN A 1 97 ? 13.901 7.541 -16.461 1.00 95.00 97 ASN A CA 1
ATOM 762 C C . ASN A 1 97 ? 15.213 8.282 -16.181 1.00 95.00 97 ASN A C 1
ATOM 764 O O . ASN A 1 97 ? 15.514 9.238 -16.888 1.00 95.00 97 ASN A O 1
ATOM 768 N N . GLY A 1 98 ? 15.979 7.856 -15.174 1.00 92.81 98 GLY A N 1
ATOM 769 C CA . GLY A 1 98 ? 17.319 8.373 -14.875 1.00 92.81 98 GLY A CA 1
ATOM 770 C C . GLY A 1 98 ? 18.325 8.088 -15.986 1.00 92.81 98 GLY A C 1
ATOM 771 O O . GLY A 1 98 ? 19.223 8.891 -16.209 1.00 92.81 98 GLY A O 1
ATOM 772 N N . VAL A 1 99 ? 18.126 6.995 -16.727 1.00 92.56 99 VAL A N 1
ATOM 773 C CA . VAL A 1 99 ? 19.004 6.568 -17.832 1.00 92.56 99 VAL A CA 1
ATOM 774 C C . VAL A 1 99 ? 18.496 7.013 -19.213 1.00 92.56 99 VAL A C 1
ATOM 776 O O . VAL A 1 99 ? 19.105 6.711 -20.232 1.00 92.56 99 VAL A O 1
ATOM 779 N N . GLY A 1 100 ? 17.388 7.766 -19.264 1.00 90.44 100 GLY A N 1
ATOM 780 C CA . GLY A 1 100 ? 16.910 8.425 -20.486 1.00 90.44 100 GLY A CA 1
ATOM 781 C C . GLY A 1 100 ? 15.669 7.826 -21.157 1.00 90.44 100 GLY A C 1
ATOM 782 O O . GLY A 1 100 ? 15.288 8.305 -22.221 1.00 90.44 100 GLY A O 1
ATOM 783 N N . ALA A 1 101 ? 14.977 6.848 -20.555 1.00 89.19 101 ALA A N 1
ATOM 784 C CA . ALA A 1 101 ? 13.777 6.234 -21.153 1.00 89.19 101 ALA A CA 1
ATOM 785 C C . ALA A 1 101 ? 12.570 7.188 -21.318 1.00 89.19 101 ALA A C 1
ATOM 787 O O . ALA A 1 101 ? 11.638 6.873 -22.055 1.00 89.19 101 ALA A O 1
ATOM 788 N N . ALA A 1 102 ? 12.571 8.340 -20.632 1.00 90.62 102 ALA A N 1
ATOM 789 C CA . ALA A 1 102 ? 11.548 9.392 -20.719 1.00 90.62 102 ALA A CA 1
ATOM 790 C C . ALA A 1 102 ? 10.084 8.905 -20.576 1.00 90.62 102 ALA A C 1
ATOM 792 O O . ALA A 1 102 ? 9.165 9.439 -21.201 1.00 90.62 102 ALA A O 1
ATOM 793 N N . LEU A 1 103 ? 9.838 7.904 -19.728 1.00 93.62 103 LEU A N 1
ATOM 794 C CA . LEU A 1 103 ? 8.502 7.380 -19.452 1.00 93.62 103 LEU A CA 1
ATOM 795 C C . LEU A 1 103 ? 7.693 8.348 -18.572 1.00 93.62 103 LEU A C 1
ATOM 797 O O . LEU A 1 103 ? 8.243 9.009 -17.683 1.00 93.62 103 LEU A O 1
ATOM 801 N N . PRO A 1 104 ? 6.359 8.407 -18.740 1.00 95.50 104 PRO A N 1
ATOM 802 C CA . PRO A 1 104 ? 5.526 9.248 -17.897 1.00 95.50 104 PRO A CA 1
ATOM 803 C C . PRO A 1 104 ? 5.547 8.741 -16.451 1.00 95.50 104 PRO A C 1
ATOM 805 O O . PRO A 1 104 ? 5.380 7.550 -16.207 1.00 95.50 104 PRO A O 1
ATOM 808 N N . PHE A 1 105 ? 5.709 9.649 -15.486 1.00 94.94 105 PHE A N 1
ATOM 809 C CA . PHE A 1 105 ? 5.783 9.303 -14.058 1.00 94.94 105 PHE A CA 1
ATOM 810 C C . PHE A 1 105 ? 4.739 10.015 -13.188 1.00 94.94 105 PHE A C 1
ATOM 812 O O . PHE A 1 105 ? 4.361 9.492 -12.143 1.00 94.94 105 PHE A O 1
ATOM 819 N N . VAL A 1 106 ? 4.182 11.143 -13.643 1.00 96.12 106 VAL A N 1
ATOM 820 C CA . VAL A 1 106 ? 3.182 11.909 -12.879 1.00 96.12 106 VAL A CA 1
ATOM 821 C C . VAL A 1 106 ? 1.852 11.158 -12.763 1.00 96.12 106 VAL A C 1
ATOM 823 O O . VAL A 1 106 ? 1.418 10.845 -11.655 1.00 96.12 106 VAL A O 1
ATOM 826 N N . TRP A 1 107 ? 1.207 10.828 -13.890 1.00 96.81 107 TRP A N 1
ATOM 827 C CA . TRP A 1 107 ? -0.083 10.126 -13.859 1.00 96.81 107 TRP A CA 1
ATOM 828 C C . TRP A 1 107 ? 0.007 8.732 -13.211 1.00 96.81 107 TRP A C 1
ATOM 830 O O . TRP A 1 107 ? -0.907 8.400 -12.449 1.00 96.81 107 TRP A O 1
ATOM 840 N N . PRO A 1 108 ? 1.084 7.932 -13.401 1.00 97.25 108 PRO A N 1
ATOM 841 C CA . PRO A 1 108 ? 1.222 6.660 -12.706 1.00 97.25 108 PRO A CA 1
ATOM 842 C C . PRO A 1 108 ? 1.289 6.808 -11.199 1.00 97.25 108 PRO A C 1
ATOM 844 O O . PRO A 1 108 ? 0.647 6.035 -10.503 1.00 97.25 108 PRO A O 1
ATOM 847 N N . ILE A 1 109 ? 2.037 7.788 -10.684 1.00 97.50 109 ILE A N 1
ATOM 848 C CA . ILE A 1 109 ? 2.164 8.004 -9.238 1.00 97.50 109 ILE A CA 1
ATOM 849 C C . ILE A 1 109 ? 0.816 8.412 -8.637 1.00 97.50 109 ILE A C 1
ATOM 851 O O . ILE A 1 109 ? 0.439 7.880 -7.596 1.00 97.50 109 ILE A O 1
ATOM 855 N N . LEU A 1 110 ? 0.054 9.280 -9.312 1.00 97.25 110 LEU A N 1
ATOM 856 C CA . LEU A 1 110 ? -1.282 9.679 -8.856 1.00 97.25 110 LEU A CA 1
ATOM 857 C C . LEU A 1 110 ? -2.252 8.491 -8.808 1.00 97.25 110 LEU A C 1
ATOM 859 O O . LEU A 1 110 ? -2.878 8.248 -7.776 1.00 97.25 110 LEU A O 1
ATOM 863 N N . LEU A 1 111 ? -2.352 7.712 -9.890 1.00 97.81 111 LEU A N 1
ATOM 864 C CA . LEU A 1 111 ? -3.196 6.511 -9.907 1.00 97.81 111 LEU A CA 1
ATOM 865 C C . LEU A 1 111 ? -2.684 5.442 -8.939 1.00 97.81 111 LEU A C 1
ATOM 867 O O . LEU A 1 111 ? -3.471 4.784 -8.264 1.00 97.81 111 LEU A O 1
ATOM 871 N N . GLY A 1 112 ? -1.366 5.321 -8.809 1.00 96.88 112 GLY A N 1
ATOM 872 C CA . GLY A 1 112 ? -0.712 4.417 -7.880 1.00 96.88 112 GLY A CA 1
ATOM 873 C C . GLY A 1 112 ? -1.023 4.757 -6.426 1.00 96.88 112 GLY A C 1
ATOM 874 O O . GLY A 1 112 ? -1.213 3.843 -5.630 1.00 96.88 112 GLY A O 1
ATOM 875 N N . GLY A 1 113 ? -1.174 6.040 -6.084 1.00 96.31 113 GLY A N 1
ATOM 876 C CA . GLY A 1 113 ? -1.687 6.480 -4.787 1.00 96.31 113 GLY A CA 1
ATOM 877 C C . GLY A 1 113 ? -3.094 5.944 -4.510 1.00 96.31 113 GLY A C 1
ATOM 878 O O . GLY A 1 113 ? -3.335 5.374 -3.448 1.00 96.31 113 GLY A O 1
ATOM 879 N N . ILE A 1 114 ? -4.003 6.025 -5.491 1.00 96.69 114 ILE A N 1
ATOM 880 C CA . ILE A 1 114 ? -5.369 5.475 -5.383 1.00 96.69 114 ILE A CA 1
ATOM 881 C C . ILE A 1 114 ? -5.314 3.954 -5.229 1.00 96.69 114 ILE A C 1
ATOM 883 O O . ILE A 1 114 ? -5.930 3.379 -4.330 1.00 96.69 114 ILE A O 1
ATOM 887 N N . ALA A 1 115 ? -4.537 3.290 -6.085 1.00 95.88 115 ALA A N 1
ATOM 888 C CA . ALA A 1 115 ? -4.352 1.851 -6.027 1.00 95.88 115 ALA A CA 1
ATOM 889 C C . ALA A 1 115 ? -3.745 1.405 -4.695 1.00 95.88 115 ALA A C 1
ATOM 891 O O . ALA A 1 115 ? -4.064 0.317 -4.226 1.00 95.88 115 ALA A O 1
ATOM 892 N N . ARG A 1 116 ? -2.886 2.207 -4.069 1.00 93.44 116 ARG A N 1
ATOM 893 C CA . ARG A 1 116 ? -2.272 1.879 -2.781 1.00 93.44 116 ARG A CA 1
ATOM 894 C C . ARG A 1 116 ? -3.301 1.854 -1.656 1.00 93.44 116 ARG A C 1
ATOM 896 O O . ARG A 1 116 ? -3.316 0.898 -0.891 1.00 93.44 116 ARG A O 1
ATOM 903 N N . ILE A 1 117 ? -4.202 2.833 -1.617 1.00 95.50 117 ILE A N 1
ATOM 904 C CA . ILE A 1 117 ? -5.182 2.981 -0.530 1.00 95.50 117 ILE A CA 1
ATOM 905 C C . ILE A 1 117 ? -6.466 2.157 -0.713 1.00 95.50 117 ILE A C 1
ATOM 907 O O . ILE A 1 117 ? -7.337 2.165 0.156 1.00 95.50 117 ILE A O 1
ATOM 911 N N . LYS A 1 118 ? -6.608 1.418 -1.824 1.00 93.38 118 LYS A N 1
ATOM 912 C CA . LYS A 1 118 ? -7.850 0.716 -2.213 1.00 93.38 118 LYS A CA 1
ATOM 913 C C . LYS A 1 118 ? -8.445 -0.198 -1.136 1.00 93.38 118 LYS A C 1
ATOM 915 O O . LYS A 1 118 ? -9.660 -0.351 -1.068 1.00 93.38 118 LYS A O 1
ATOM 920 N N . PHE A 1 119 ? -7.603 -0.784 -0.285 1.00 95.06 119 PHE A N 1
ATOM 921 C CA . PHE A 1 119 ? -8.037 -1.663 0.806 1.00 95.06 119 PHE A CA 1
ATOM 922 C C . PHE A 1 119 ? -8.006 -0.987 2.182 1.00 95.06 119 PHE A C 1
ATOM 924 O O . PHE A 1 119 ? -8.468 -1.568 3.157 1.00 95.06 119 PHE A O 1
ATOM 931 N N . HIS A 1 120 ? -7.509 0.246 2.291 1.00 95.25 120 HIS A N 1
ATOM 932 C CA . HIS A 1 120 ? -7.354 0.936 3.575 1.00 95.25 120 HIS A CA 1
ATOM 933 C C . HIS A 1 120 ? -8.704 1.289 4.211 1.00 95.25 120 HIS A C 1
ATOM 935 O O . HIS A 1 120 ? -8.846 1.227 5.432 1.00 95.25 120 HIS A O 1
ATOM 941 N N . ALA A 1 121 ? -9.726 1.543 3.384 1.00 95.81 121 ALA A N 1
ATOM 942 C CA . ALA A 1 121 ? -11.104 1.729 3.838 1.00 95.81 121 ALA A CA 1
ATOM 943 C C . ALA A 1 121 ? -11.625 0.541 4.667 1.00 95.81 121 ALA A C 1
ATOM 945 O O . ALA A 1 121 ? -12.390 0.749 5.604 1.00 95.81 121 ALA A O 1
ATOM 946 N N . LEU A 1 122 ? -11.190 -0.689 4.361 1.00 96.38 122 LEU A N 1
ATOM 947 C CA . LEU A 1 122 ? -11.587 -1.885 5.104 1.00 96.38 122 LEU A CA 1
ATOM 948 C C . LEU A 1 122 ? -10.993 -1.894 6.520 1.00 96.38 122 LEU A C 1
ATOM 950 O O . LEU A 1 122 ? -11.697 -2.204 7.475 1.00 96.38 122 LEU A O 1
ATOM 954 N N . TYR A 1 123 ? -9.729 -1.491 6.677 1.00 94.69 123 TYR A N 1
ATOM 955 C CA . TYR A 1 123 ? -9.089 -1.371 7.994 1.00 94.69 123 TYR A CA 1
ATOM 956 C C . TYR A 1 123 ? -9.698 -0.244 8.829 1.00 94.69 123 TYR A C 1
ATOM 958 O O . TYR A 1 123 ? -9.918 -0.413 10.027 1.00 94.69 123 TYR A O 1
ATOM 966 N N . TRP A 1 124 ? -10.024 0.883 8.191 1.00 96.19 124 TRP A N 1
ATOM 967 C CA . TRP A 1 124 ? -10.797 1.947 8.828 1.00 96.19 124 TRP A CA 1
ATOM 968 C C . TRP A 1 124 ? -12.170 1.437 9.288 1.00 96.19 124 TRP A C 1
ATOM 970 O O . TRP A 1 124 ? -12.567 1.688 10.425 1.00 96.19 124 TRP A O 1
ATOM 980 N N . TRP A 1 125 ? -12.873 0.672 8.446 1.00 95.88 125 TRP A N 1
ATOM 981 C CA . TRP A 1 125 ? -14.198 0.150 8.781 1.00 95.88 125 TRP A CA 1
ATOM 982 C C . TRP A 1 125 ? -14.137 -0.841 9.947 1.00 95.88 125 TRP A C 1
ATOM 984 O O . TRP A 1 125 ? -14.889 -0.695 10.909 1.00 95.88 125 TRP A O 1
ATOM 994 N N . ALA A 1 126 ? -13.166 -1.756 9.930 1.00 94.00 126 ALA A N 1
ATOM 995 C CA . ALA A 1 126 ? -12.883 -2.662 11.041 1.0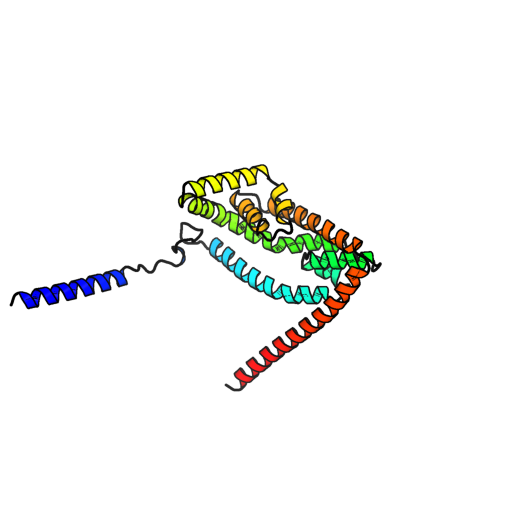0 94.00 126 ALA A CA 1
ATOM 996 C C . ALA A 1 126 ? -12.623 -1.903 12.353 1.00 94.00 126 ALA A C 1
ATOM 998 O O . ALA A 1 126 ? -13.169 -2.248 13.399 1.00 94.00 126 ALA A O 1
ATOM 999 N N . GLY A 1 127 ? -11.842 -0.820 12.294 1.00 93.00 127 GLY A N 1
ATOM 1000 C CA . GLY A 1 127 ? -11.621 0.066 13.434 1.00 93.00 127 GLY A CA 1
ATOM 1001 C C . GLY A 1 127 ? -12.896 0.743 13.933 1.00 93.00 127 GLY A C 1
ATOM 1002 O O . GLY A 1 127 ? -13.106 0.830 15.139 1.00 93.00 127 GLY A O 1
ATOM 1003 N N . SER A 1 128 ? -13.770 1.180 13.025 1.00 93.00 128 SER A N 1
ATOM 1004 C CA . SER A 1 128 ? -15.048 1.806 13.388 1.00 93.00 128 SER A CA 1
ATOM 1005 C C . SER A 1 128 ? -16.057 0.834 14.012 1.00 93.00 128 SER A C 1
ATOM 1007 O O . SER A 1 128 ? -16.857 1.259 14.839 1.00 93.00 128 SER A O 1
ATOM 1009 N N . LEU A 1 129 ? -16.008 -0.454 13.648 1.00 91.69 129 LEU A N 1
ATOM 1010 C CA . LEU A 1 129 ? -16.880 -1.498 14.198 1.00 91.69 129 LEU A CA 1
ATOM 1011 C C . LEU A 1 129 ? -16.363 -2.027 15.541 1.00 91.69 129 LEU A C 1
ATOM 1013 O O . LEU A 1 129 ? -17.119 -2.122 16.503 1.00 91.69 129 LEU A O 1
ATOM 1017 N N . TRP A 1 130 ? -15.071 -2.356 15.616 1.00 88.44 130 TRP A N 1
ATOM 1018 C CA . TRP A 1 130 ? -14.514 -3.137 16.727 1.00 88.44 130 TRP A CA 1
ATOM 1019 C C . TRP A 1 130 ? -13.434 -2.420 17.533 1.00 88.44 130 TRP A C 1
ATOM 1021 O O . TRP A 1 130 ? -13.067 -2.873 18.616 1.00 88.44 130 TRP A O 1
ATOM 1031 N N . GLY A 1 131 ? -12.885 -1.317 17.024 1.00 88.50 131 GLY A N 1
ATOM 1032 C CA . GLY A 1 131 ? -11.663 -0.722 17.563 1.00 88.50 131 GLY A CA 1
ATOM 1033 C C . GLY A 1 131 ? -11.782 -0.291 19.024 1.00 88.50 131 GLY A C 1
ATOM 1034 O O . GLY A 1 131 ? -10.862 -0.533 19.798 1.00 88.50 131 GLY A O 1
ATOM 1035 N N . ARG A 1 132 ? -12.921 0.285 19.432 1.00 86.25 132 ARG A N 1
ATOM 1036 C CA . ARG A 1 132 ? -13.158 0.643 20.842 1.00 86.25 132 ARG A CA 1
ATOM 1037 C C . ARG A 1 132 ? -13.382 -0.564 21.736 1.00 86.25 132 ARG A C 1
ATOM 1039 O O . ARG A 1 132 ? -12.698 -0.680 22.745 1.00 86.25 132 ARG A O 1
ATOM 1046 N N . GLY A 1 133 ? -14.240 -1.496 21.317 1.00 83.75 133 GLY A N 1
ATOM 1047 C CA . GLY A 1 133 ? -14.491 -2.729 22.068 1.00 83.75 133 GLY A CA 1
ATOM 1048 C C . GLY A 1 133 ? -13.209 -3.521 22.338 1.00 83.75 133 GLY A C 1
ATOM 1049 O O . GLY A 1 133 ? -12.984 -3.970 23.460 1.00 83.75 133 GLY A O 1
ATOM 1050 N N . TYR A 1 134 ? -12.318 -3.603 21.345 1.00 83.69 134 TYR A N 1
ATOM 1051 C CA . TYR A 1 134 ? -11.017 -4.254 21.488 1.00 83.69 134 TYR A CA 1
ATOM 1052 C C . TYR A 1 134 ? -10.076 -3.517 22.455 1.00 83.69 134 TYR A C 1
ATOM 1054 O O . TYR A 1 134 ? -9.416 -4.155 23.277 1.00 83.69 134 TYR A O 1
ATOM 1062 N N . LEU A 1 135 ? -9.997 -2.183 22.375 1.00 85.50 135 LEU A N 1
ATOM 1063 C CA . LEU A 1 135 ? -9.168 -1.383 23.286 1.00 85.50 135 LEU A CA 1
ATOM 1064 C C . LEU A 1 135 ? -9.653 -1.485 24.736 1.00 85.50 135 LEU A C 1
ATOM 1066 O O . LEU A 1 135 ? -8.817 -1.606 25.634 1.00 85.50 135 LEU A O 1
ATOM 1070 N N . ASP A 1 136 ? -10.968 -1.496 24.954 1.00 84.25 136 ASP A N 1
ATOM 1071 C CA . ASP A 1 136 ? -11.577 -1.647 26.277 1.00 84.25 136 ASP A CA 1
ATOM 1072 C C . ASP A 1 136 ? -11.302 -3.040 26.853 1.00 84.25 136 ASP A C 1
ATOM 1074 O O . ASP A 1 136 ? -10.771 -3.153 27.957 1.00 84.25 136 ASP A O 1
ATOM 1078 N N . MET A 1 137 ? -11.538 -4.102 26.072 1.00 83.81 137 MET A N 1
ATOM 1079 C CA . MET A 1 137 ? -11.203 -5.481 26.458 1.00 83.81 137 MET A CA 1
ATOM 1080 C C . MET A 1 137 ? -9.718 -5.618 26.821 1.00 83.81 137 MET A C 1
ATOM 1082 O O . MET A 1 137 ? -9.360 -6.254 27.811 1.00 83.81 137 MET A O 1
ATOM 1086 N N . TYR A 1 138 ? -8.826 -5.013 26.033 1.00 84.69 138 TYR A N 1
ATOM 1087 C CA . TYR A 1 138 ? -7.393 -5.045 26.314 1.00 84.69 138 TYR A CA 1
ATOM 1088 C C . TYR A 1 138 ? -7.035 -4.251 27.579 1.00 84.69 138 TYR A C 1
ATOM 1090 O O . TYR A 1 138 ? -6.193 -4.685 28.367 1.00 84.69 138 TYR A O 1
ATOM 1098 N N . ALA A 1 139 ? -7.677 -3.103 27.807 1.00 86.38 139 ALA A N 1
ATOM 1099 C CA . ALA A 1 139 ? -7.489 -2.303 29.012 1.00 86.38 139 ALA A CA 1
ATOM 1100 C C . ALA A 1 139 ? -7.952 -3.039 30.282 1.00 86.38 139 ALA A C 1
ATOM 1102 O O . ALA A 1 139 ? -7.293 -2.919 31.318 1.00 86.38 139 ALA A O 1
ATOM 1103 N N . GLU A 1 140 ? -9.025 -3.831 30.195 1.00 85.69 140 GLU A N 1
ATOM 1104 C CA . GLU A 1 140 ? -9.573 -4.641 31.292 1.00 85.69 140 GLU A CA 1
ATOM 1105 C C . GLU A 1 140 ? -8.590 -5.730 31.779 1.00 85.69 140 GLU A C 1
ATOM 1107 O O . GLU A 1 140 ? -8.606 -6.082 32.958 1.00 85.69 140 GLU A O 1
ATOM 1112 N N . GLN A 1 141 ? -7.656 -6.203 30.939 1.00 85.19 141 GLN A N 1
ATOM 1113 C CA . GLN A 1 141 ? -6.709 -7.268 31.314 1.00 85.19 141 GLN A CA 1
ATOM 1114 C C . GLN A 1 141 ? -5.731 -6.874 32.434 1.00 85.19 141 GLN A C 1
ATOM 1116 O O . GLN A 1 141 ? -5.292 -7.727 33.205 1.00 85.19 141 GLN A O 1
ATOM 1121 N N . SER A 1 142 ? -5.315 -5.602 32.523 1.00 88.50 142 SER A N 1
ATOM 1122 C CA . SER A 1 142 ? -4.424 -5.146 33.601 1.00 88.50 142 SER A CA 1
ATOM 1123 C C . SER A 1 142 ? -4.345 -3.623 33.734 1.00 88.50 142 SER A C 1
ATOM 1125 O O . SER A 1 142 ? -4.447 -2.874 32.764 1.00 88.50 142 SER A O 1
ATOM 1127 N N . LYS A 1 143 ? -3.970 -3.140 34.930 1.00 88.88 143 LYS A N 1
ATOM 1128 C CA . LYS A 1 143 ? -3.675 -1.708 35.164 1.00 88.88 143 LYS A CA 1
ATOM 1129 C C . LYS A 1 143 ? -2.578 -1.161 34.239 1.00 88.88 143 LYS A C 1
ATOM 1131 O O . LYS A 1 143 ? -2.572 0.030 33.928 1.00 88.88 143 LYS A O 1
ATOM 1136 N N . ARG A 1 144 ? -1.623 -2.002 33.817 1.00 89.00 144 ARG A N 1
ATOM 1137 C CA . ARG A 1 144 ? -0.560 -1.608 32.879 1.00 89.00 144 ARG A CA 1
ATOM 1138 C C . ARG A 1 144 ? -1.101 -1.475 31.457 1.00 89.00 144 ARG A C 1
ATOM 1140 O O . ARG A 1 144 ? -0.751 -0.509 30.783 1.00 89.00 144 ARG A O 1
ATOM 1147 N N . ALA A 1 145 ? -1.963 -2.398 31.031 1.00 85.75 145 ALA A N 1
ATOM 1148 C CA . ALA A 1 145 ? -2.619 -2.348 29.729 1.00 85.75 145 ALA A CA 1
ATOM 1149 C C . ALA A 1 145 ? -3.485 -1.089 29.595 1.00 85.75 145 ALA A C 1
ATOM 1151 O O . ALA A 1 145 ? -3.285 -0.330 28.650 1.00 85.75 145 ALA A O 1
ATOM 1152 N N . ALA A 1 146 ? -4.308 -0.777 30.601 1.00 87.56 146 ALA A N 1
ATOM 1153 C CA . ALA A 1 146 ? -5.097 0.456 30.632 1.00 87.56 146 ALA A CA 1
ATOM 1154 C C . ALA A 1 146 ? -4.231 1.724 30.475 1.00 87.56 146 ALA A C 1
ATOM 1156 O O . ALA A 1 146 ? -4.499 2.567 29.620 1.00 87.56 146 ALA A O 1
ATOM 1157 N N . ARG A 1 147 ? -3.121 1.837 31.227 1.00 89.88 147 ARG A N 1
ATOM 1158 C CA . ARG A 1 147 ? -2.181 2.972 31.096 1.00 89.88 147 ARG A CA 1
ATOM 1159 C C . ARG A 1 147 ? -1.571 3.070 29.696 1.00 89.88 147 ARG A C 1
ATOM 1161 O O . ARG A 1 147 ? -1.371 4.178 29.196 1.00 89.88 147 ARG A O 1
ATOM 1168 N N . ASN A 1 148 ? -1.254 1.933 29.079 1.00 87.56 148 ASN A N 1
ATOM 1169 C CA . ASN A 1 148 ? -0.698 1.892 27.730 1.00 87.56 148 ASN A CA 1
ATOM 1170 C C . ASN A 1 148 ? -1.724 2.342 26.685 1.00 87.56 148 ASN A C 1
ATOM 1172 O O . ASN A 1 148 ? -1.368 3.157 25.838 1.00 87.56 148 ASN A O 1
ATOM 1176 N N . VAL A 1 149 ? -2.978 1.887 26.777 1.00 86.38 149 VAL A N 1
ATOM 1177 C CA . VAL A 1 149 ? -4.073 2.315 25.888 1.00 86.38 149 VAL A CA 1
ATOM 1178 C C . VAL A 1 149 ? -4.251 3.830 25.957 1.00 86.38 149 VAL A C 1
ATOM 1180 O O . VAL A 1 149 ? -4.115 4.506 24.940 1.00 86.38 149 VAL A O 1
ATOM 1183 N N . THR A 1 150 ? -4.391 4.400 27.160 1.00 88.06 150 THR A N 1
ATOM 1184 C CA . THR A 1 150 ? -4.520 5.859 27.330 1.00 88.06 150 THR A CA 1
ATOM 1185 C C . THR A 1 150 ? -3.316 6.622 26.765 1.00 88.06 150 THR A C 1
ATOM 1187 O O . THR A 1 150 ? -3.457 7.716 26.212 1.00 88.06 150 THR A O 1
ATOM 1190 N N . LYS A 1 151 ? -2.102 6.069 26.900 1.00 87.88 151 LYS A N 1
ATOM 1191 C CA . LYS A 1 151 ? -0.888 6.673 26.336 1.00 87.88 151 LYS A CA 1
ATOM 1192 C C . LYS A 1 151 ? -0.918 6.656 24.808 1.00 87.88 151 LYS A C 1
ATOM 1194 O O . LYS A 1 151 ? -0.595 7.678 24.206 1.00 87.88 151 LYS A O 1
ATOM 1199 N N . VAL A 1 152 ? -1.298 5.535 24.196 1.00 84.50 152 VAL A N 1
ATOM 1200 C CA . VAL A 1 152 ? -1.407 5.391 22.736 1.00 84.50 152 VAL A CA 1
ATOM 1201 C C . VAL A 1 152 ? -2.454 6.346 22.181 1.00 84.50 152 VAL A C 1
ATOM 1203 O O . VAL A 1 152 ? -2.145 7.080 21.250 1.00 84.50 152 VAL A O 1
ATOM 1206 N N . GLU A 1 153 ? -3.633 6.436 22.793 1.00 86.50 153 GLU A N 1
ATOM 1207 C CA . GLU A 1 153 ? -4.680 7.376 22.368 1.00 86.50 153 GLU A CA 1
ATOM 1208 C C . GLU A 1 153 ? -4.225 8.836 22.483 1.00 86.50 153 GLU A C 1
ATOM 1210 O O . GLU A 1 153 ? -4.447 9.643 21.579 1.00 86.50 153 GLU A O 1
ATOM 1215 N N . ARG A 1 154 ? -3.517 9.194 23.563 1.00 87.44 154 ARG A N 1
ATOM 1216 C CA . ARG A 1 154 ? -2.943 10.540 23.722 1.00 87.44 154 ARG A CA 1
ATOM 1217 C C . ARG A 1 154 ? -1.901 10.842 22.646 1.00 87.44 154 ARG A C 1
ATOM 1219 O O . ARG A 1 154 ? -1.874 11.953 22.120 1.00 87.44 154 ARG A O 1
ATOM 1226 N N . ILE A 1 155 ? -1.041 9.874 22.331 1.00 83.94 155 ILE A N 1
ATOM 1227 C CA . ILE A 1 155 ? -0.047 9.997 21.261 1.00 83.94 155 ILE A CA 1
ATOM 1228 C C . ILE A 1 155 ? -0.753 10.138 19.910 1.00 83.94 155 ILE A C 1
ATOM 1230 O O . ILE A 1 155 ? -0.423 11.058 19.170 1.00 83.94 155 ILE A O 1
ATOM 1234 N N . ALA A 1 156 ? -1.756 9.311 19.617 1.00 83.75 156 ALA A N 1
ATOM 1235 C CA . ALA A 1 156 ? -2.525 9.370 18.377 1.00 83.75 156 ALA A CA 1
ATOM 1236 C C . ALA A 1 156 ? -3.184 10.745 18.185 1.00 83.75 156 ALA A C 1
ATOM 1238 O O . ALA A 1 156 ? -3.025 11.359 17.131 1.00 83.75 156 ALA A O 1
ATOM 1239 N N . LYS A 1 157 ? -3.818 11.291 19.233 1.00 83.56 157 LYS A N 1
ATOM 1240 C CA . LYS A 1 157 ? -4.398 12.647 19.218 1.00 83.56 157 LYS A CA 1
ATOM 1241 C C . LYS A 1 157 ? -3.347 13.739 19.008 1.00 83.56 157 LYS A C 1
ATOM 1243 O O . LYS A 1 157 ? -3.609 14.700 18.294 1.00 83.56 157 LYS A O 1
ATOM 1248 N N . LYS A 1 158 ? -2.159 13.594 19.606 1.00 85.56 158 LYS A N 1
ATOM 1249 C CA . LYS A 1 158 ? -1.056 14.560 19.465 1.00 85.56 158 LYS A CA 1
ATOM 1250 C C . LYS A 1 158 ? -0.427 14.532 18.071 1.00 85.56 158 LYS A C 1
ATOM 1252 O O . LYS A 1 158 ? -0.077 15.582 17.546 1.00 85.56 158 LYS A O 1
ATOM 1257 N N . ILE A 1 159 ? -0.246 13.343 17.500 1.00 83.12 159 ILE A N 1
ATOM 1258 C CA . ILE A 1 159 ? 0.312 13.165 16.156 1.00 83.12 159 ILE A CA 1
ATOM 1259 C C . ILE A 1 159 ? -0.694 13.671 15.111 1.00 83.12 159 ILE A C 1
ATOM 1261 O O . ILE A 1 159 ? -0.307 14.334 14.147 1.00 83.12 159 ILE A O 1
ATOM 1265 N N . GLY A 1 160 ? -1.986 13.393 15.309 1.00 83.56 160 GLY A N 1
ATOM 1266 C CA . GLY A 1 160 ? -3.046 13.855 14.420 1.00 83.56 160 GLY A CA 1
ATOM 1267 C C . GLY A 1 160 ? -2.805 13.412 12.966 1.00 83.56 160 GLY A C 1
ATOM 1268 O O . GLY A 1 160 ? -2.418 12.262 12.735 1.00 83.56 160 GLY A O 1
ATOM 1269 N N . PRO A 1 161 ? -2.984 14.302 11.970 1.00 84.94 161 PRO A N 1
ATOM 1270 C CA . PRO A 1 161 ? -2.786 13.974 10.555 1.00 84.94 161 PRO A CA 1
ATOM 1271 C C . PRO A 1 161 ? -1.380 13.464 10.195 1.00 84.94 161 PRO A C 1
ATOM 1273 O O . PRO A 1 161 ? -1.233 12.729 9.221 1.00 84.94 161 PRO A O 1
ATOM 1276 N N . TRP A 1 162 ? -0.346 13.777 10.987 1.00 88.12 162 TRP A N 1
ATOM 1277 C CA . TRP A 1 162 ? 1.013 13.269 10.751 1.00 88.12 162 TRP A CA 1
ATOM 1278 C C . TRP A 1 162 ? 1.122 11.745 10.881 1.00 88.12 162 TRP A C 1
ATOM 1280 O O . TRP A 1 162 ? 2.074 11.150 10.376 1.00 88.12 162 TRP A O 1
ATOM 1290 N N . GLY A 1 163 ? 0.135 11.092 11.501 1.00 87.75 163 GLY A N 1
ATOM 1291 C CA . GLY A 1 163 ? 0.093 9.638 11.636 1.00 87.75 163 GLY A CA 1
ATOM 1292 C C . GLY A 1 163 ? 0.022 8.951 10.277 1.00 87.75 163 GLY A C 1
ATOM 1293 O O . GLY A 1 163 ? 0.640 7.908 10.087 1.00 87.75 163 GLY A O 1
ATOM 1294 N N . PHE A 1 164 ? -0.640 9.579 9.300 1.00 90.88 164 PHE A N 1
ATOM 1295 C CA . PHE A 1 164 ? -0.692 9.082 7.928 1.00 90.88 164 PHE A CA 1
ATOM 1296 C C . PHE A 1 164 ? 0.675 9.147 7.251 1.00 90.88 164 PHE A C 1
ATOM 1298 O O . PHE A 1 164 ? 1.064 8.189 6.600 1.00 90.88 164 PHE A O 1
ATOM 1305 N N . ALA A 1 165 ? 1.466 10.201 7.459 1.00 89.94 165 ALA A N 1
ATOM 1306 C CA . ALA A 1 165 ? 2.835 10.233 6.941 1.00 89.94 165 ALA A CA 1
ATOM 1307 C C . ALA A 1 165 ? 3.704 9.129 7.579 1.00 89.94 165 ALA A C 1
ATOM 1309 O O . ALA A 1 165 ? 4.430 8.422 6.883 1.00 89.94 165 ALA A O 1
ATOM 1310 N N . LEU A 1 166 ? 3.565 8.922 8.896 1.00 88.44 166 LEU A N 1
ATOM 1311 C CA . LEU A 1 166 ? 4.282 7.876 9.634 1.00 88.44 166 LEU A CA 1
ATOM 1312 C C . LEU A 1 166 ? 3.910 6.460 9.166 1.00 88.44 166 LEU A C 1
ATOM 1314 O O . LEU A 1 166 ? 4.757 5.569 9.183 1.00 88.44 166 LEU A O 1
ATOM 1318 N N . SER A 1 167 ? 2.662 6.260 8.727 1.00 89.50 167 SER A N 1
ATOM 1319 C CA . SER A 1 167 ? 2.148 4.961 8.270 1.00 89.50 167 SER A CA 1
ATOM 1320 C C . SER A 1 167 ? 2.935 4.357 7.105 1.00 89.50 167 SER A C 1
ATOM 1322 O O . SER A 1 167 ? 2.945 3.137 6.945 1.00 89.50 167 SER A O 1
ATOM 1324 N N . TYR A 1 168 ? 3.622 5.197 6.326 1.00 89.19 168 TYR A N 1
ATOM 1325 C CA . TYR A 1 168 ? 4.348 4.788 5.130 1.00 89.19 168 TYR A CA 1
ATOM 1326 C C . TYR A 1 168 ? 5.853 4.595 5.342 1.00 89.19 168 TYR A C 1
ATOM 1328 O O . TYR A 1 168 ? 6.527 4.114 4.428 1.00 89.19 168 TYR A O 1
ATOM 1336 N N . LEU A 1 169 ? 6.391 4.906 6.528 1.00 87.69 169 LEU A N 1
ATOM 1337 C CA . LEU A 1 169 ? 7.810 4.692 6.812 1.00 87.69 169 LEU A CA 1
ATOM 1338 C C . LEU A 1 169 ? 8.206 3.221 6.585 1.00 87.69 169 LEU A C 1
ATOM 1340 O O . LEU A 1 169 ? 7.487 2.325 7.030 1.00 87.69 169 LEU A O 1
ATOM 1344 N N . PRO A 1 170 ? 9.358 2.947 5.940 1.00 81.88 170 PRO A N 1
ATOM 1345 C CA . PRO A 1 170 ? 9.844 1.596 5.664 1.00 81.88 170 PRO A CA 1
ATOM 1346 C C . PRO A 1 170 ? 10.437 0.952 6.928 1.00 81.88 170 PRO A C 1
ATOM 1348 O O . PRO A 1 170 ? 11.605 0.578 6.970 1.00 81.88 170 PRO A O 1
ATOM 1351 N N . ILE A 1 171 ? 9.633 0.854 7.984 1.00 83.44 171 ILE A N 1
ATOM 1352 C CA . ILE A 1 171 ? 9.958 0.163 9.231 1.00 83.44 171 ILE A CA 1
ATOM 1353 C C . ILE A 1 171 ? 9.199 -1.171 9.204 1.00 83.44 171 ILE A C 1
ATOM 1355 O O . ILE A 1 171 ? 8.021 -1.173 8.841 1.00 83.44 171 ILE A O 1
ATOM 1359 N N . PRO A 1 172 ? 9.815 -2.304 9.592 1.00 78.50 172 PRO A N 1
ATOM 1360 C CA . PRO A 1 172 ? 9.172 -3.623 9.609 1.00 78.50 172 PRO A CA 1
ATOM 1361 C C . PRO A 1 172 ? 8.183 -3.770 10.782 1.00 78.50 172 PRO A C 1
ATOM 1363 O O . PRO A 1 172 ? 8.207 -4.745 11.526 1.00 78.50 172 PRO A O 1
ATOM 1366 N N . LEU A 1 173 ? 7.324 -2.772 10.979 1.00 83.25 173 LEU A N 1
ATOM 1367 C CA . LEU A 1 173 ? 6.263 -2.746 11.975 1.00 83.25 173 LEU A CA 1
ATOM 1368 C C . LEU A 1 173 ? 4.950 -2.368 11.280 1.00 83.25 173 LEU A C 1
ATOM 1370 O O . LEU A 1 173 ? 4.948 -1.477 10.429 1.00 83.25 173 LEU A O 1
ATOM 1374 N N . PRO A 1 174 ? 3.812 -2.971 11.662 1.00 83.88 174 PRO A N 1
ATOM 1375 C CA . PRO A 1 174 ? 2.510 -2.707 11.049 1.00 83.88 174 PRO A CA 1
ATOM 1376 C C . PRO A 1 174 ? 1.901 -1.363 11.504 1.00 83.88 174 PRO A C 1
ATOM 1378 O O . PRO A 1 174 ? 0.711 -1.281 11.800 1.00 83.88 174 PRO A O 1
ATOM 1381 N N . ILE A 1 175 ? 2.703 -0.294 11.572 1.00 86.06 175 ILE A N 1
ATOM 1382 C CA . ILE A 1 175 ? 2.292 1.032 12.065 1.00 86.06 175 ILE A CA 1
ATOM 1383 C C . ILE A 1 175 ? 1.116 1.560 11.245 1.00 86.06 175 ILE A C 1
ATOM 1385 O O . ILE A 1 175 ? 0.163 2.075 11.822 1.00 86.06 175 ILE A O 1
ATOM 1389 N N . GLY A 1 176 ? 1.136 1.384 9.920 1.00 88.62 176 GLY A N 1
ATOM 1390 C CA . GLY A 1 176 ? 0.036 1.847 9.078 1.00 88.62 176 GLY A CA 1
ATOM 1391 C C . GLY A 1 176 ? -1.300 1.188 9.399 1.00 88.62 176 GLY A C 1
ATOM 1392 O O . GLY A 1 176 ? -2.295 1.892 9.538 1.00 88.62 176 GLY A O 1
ATOM 1393 N N . LEU A 1 177 ? -1.315 -0.124 9.658 1.00 89.62 177 LEU A N 1
ATOM 1394 C CA . LEU A 1 177 ? -2.537 -0.823 10.071 1.00 89.62 177 LEU A CA 1
ATOM 1395 C C . LEU A 1 177 ? -3.095 -0.242 11.372 1.00 89.62 177 LEU A C 1
ATOM 1397 O O . LEU A 1 1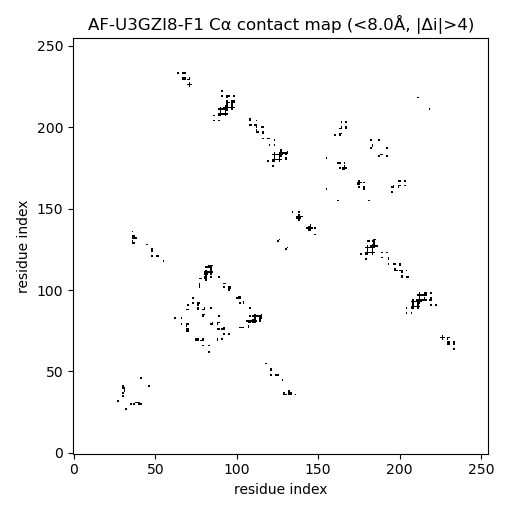77 ? -4.294 0.007 11.474 1.00 89.62 177 LEU A O 1
ATOM 1401 N N . VAL A 1 178 ? -2.215 0.030 12.339 1.00 89.00 178 VAL A N 1
ATOM 1402 C CA . VAL A 1 178 ? -2.600 0.641 13.615 1.00 89.00 178 VAL A CA 1
ATOM 1403 C C . VAL A 1 178 ? -3.190 2.032 13.393 1.00 89.00 178 VAL A C 1
ATOM 1405 O O . VAL A 1 178 ? -4.246 2.327 13.942 1.00 89.00 178 VAL A O 1
ATOM 1408 N N . VAL A 1 179 ? -2.568 2.874 12.562 1.00 90.94 179 VAL A N 1
ATOM 1409 C CA . VAL A 1 179 ? -3.092 4.216 12.248 1.00 90.94 179 VAL A CA 1
ATOM 1410 C C . VAL A 1 179 ? -4.479 4.129 11.610 1.00 90.94 179 VAL A C 1
ATOM 1412 O O . VAL A 1 179 ? -5.371 4.878 12.003 1.00 90.94 179 VAL A O 1
ATOM 1415 N N . PHE A 1 180 ? -4.691 3.208 10.668 1.00 93.50 180 PHE A N 1
ATOM 1416 C CA . PHE A 1 180 ? -5.965 3.087 9.957 1.00 93.50 180 PHE A CA 1
ATOM 1417 C C . PHE A 1 180 ? -7.095 2.581 10.857 1.00 93.50 180 PHE A C 1
ATOM 1419 O O . PHE A 1 180 ? -8.187 3.150 10.855 1.00 93.50 180 PHE A O 1
ATOM 1426 N N . ILE A 1 181 ? -6.812 1.567 11.678 1.00 92.25 181 ILE A N 1
ATOM 1427 C CA . ILE A 1 181 ? -7.764 1.028 12.657 1.00 92.25 181 ILE A CA 1
ATOM 1428 C C . ILE A 1 181 ? -8.082 2.082 13.724 1.00 92.25 181 ILE A C 1
ATOM 1430 O O . ILE A 1 181 ? -9.251 2.307 14.029 1.00 92.25 181 ILE A O 1
ATOM 1434 N N . LEU A 1 182 ? -7.074 2.780 14.260 1.00 90.62 182 LEU A N 1
ATOM 1435 C CA . LEU A 1 182 ? -7.292 3.839 15.251 1.00 90.62 182 LEU A CA 1
ATOM 1436 C C . LEU A 1 182 ? -8.084 5.015 14.674 1.00 90.62 182 LEU A C 1
ATOM 1438 O O . LEU A 1 182 ? -8.936 5.560 15.368 1.00 90.62 182 LEU A O 1
ATOM 1442 N N . ALA A 1 183 ? -7.865 5.390 13.411 1.00 92.38 183 ALA A N 1
ATOM 1443 C CA . ALA A 1 183 ? -8.665 6.425 12.760 1.00 92.38 183 ALA A CA 1
ATOM 1444 C C . ALA A 1 183 ? -10.156 6.044 12.717 1.00 92.38 183 ALA A C 1
ATOM 1446 O O . ALA A 1 183 ? -11.013 6.887 12.985 1.00 92.38 183 ALA A O 1
ATOM 1447 N N . GLY A 1 184 ? -10.463 4.775 12.435 1.00 92.31 184 GLY A N 1
ATOM 1448 C CA . GLY A 1 184 ? -11.820 4.237 12.535 1.00 92.31 184 GLY A CA 1
ATOM 1449 C C . GLY A 1 184 ? -12.362 4.253 13.965 1.00 92.31 184 GLY A C 1
ATOM 1450 O O . GLY A 1 184 ? -13.462 4.750 14.196 1.00 92.31 184 GLY A O 1
ATOM 1451 N N . ALA A 1 185 ? -11.571 3.777 14.930 1.00 90.94 185 ALA A N 1
ATOM 1452 C CA . ALA A 1 185 ? -11.953 3.676 16.343 1.00 90.94 185 ALA A CA 1
ATOM 1453 C C . ALA A 1 185 ? -12.235 5.042 16.995 1.00 90.94 185 ALA A C 1
ATOM 1455 O O . ALA A 1 185 ? -13.126 5.174 17.832 1.00 90.94 185 ALA A O 1
ATOM 1456 N N . GLU A 1 186 ? -11.495 6.078 16.597 1.00 89.38 186 GLU A N 1
ATOM 1457 C CA . GLU A 1 186 ? -11.705 7.467 17.026 1.00 89.38 186 GLU A CA 1
ATOM 1458 C C . GLU A 1 186 ? -12.896 8.144 16.318 1.00 89.38 186 GLU A C 1
ATOM 1460 O O . GLU A 1 186 ? -13.204 9.300 16.606 1.00 89.38 186 GLU A O 1
ATOM 1465 N N . GLY A 1 187 ? -13.581 7.457 15.396 1.00 89.12 187 GLY A N 1
ATOM 1466 C CA . GLY A 1 187 ? -14.748 7.988 14.688 1.00 89.12 187 GLY A CA 1
ATOM 1467 C C . GLY A 1 187 ? -14.409 8.987 13.577 1.00 89.12 187 GLY A C 1
ATOM 1468 O O . GLY A 1 187 ? -15.244 9.818 13.209 1.00 89.12 187 GLY A O 1
ATOM 1469 N N . MET A 1 188 ? -13.192 8.944 13.020 1.00 93.12 188 MET A N 1
ATOM 1470 C CA . MET A 1 188 ? -12.822 9.791 11.882 1.00 93.12 188 MET A CA 1
ATOM 1471 C C . MET A 1 188 ? -13.717 9.481 10.679 1.00 93.12 188 MET A C 1
ATOM 1473 O O . MET A 1 188 ? -13.895 8.323 10.322 1.00 93.12 188 MET A O 1
ATOM 1477 N N . LYS A 1 189 ? -14.242 10.503 9.994 1.00 95.00 189 LYS A N 1
ATOM 1478 C CA . LYS A 1 189 ? -15.048 10.303 8.777 1.00 95.00 189 LYS A CA 1
ATOM 1479 C C . LYS A 1 189 ? -14.215 9.622 7.680 1.00 95.00 189 LYS A C 1
ATOM 1481 O O . LYS A 1 189 ? -13.125 10.101 7.365 1.00 95.00 189 LYS A O 1
ATOM 1486 N N . LEU A 1 190 ? -14.778 8.607 7.011 1.00 95.69 190 LEU A N 1
ATOM 1487 C CA . LEU A 1 190 ? -14.120 7.867 5.918 1.00 95.69 190 LEU A CA 1
ATOM 1488 C C . LEU A 1 190 ? -13.537 8.784 4.830 1.00 95.69 190 LEU A C 1
ATOM 1490 O O . LEU A 1 190 ? -12.438 8.550 4.342 1.00 95.69 190 LEU A O 1
ATOM 1494 N N . ARG A 1 191 ? -14.245 9.861 4.463 1.00 96.06 191 ARG A N 1
ATOM 1495 C CA . ARG A 1 191 ? -13.761 10.816 3.450 1.00 96.06 191 ARG A CA 1
ATOM 1496 C C . ARG A 1 191 ? -12.470 11.515 3.881 1.00 96.06 191 ARG A C 1
ATOM 1498 O O . ARG A 1 191 ? -11.542 11.616 3.091 1.00 96.06 191 ARG A O 1
ATOM 1505 N N . THR A 1 192 ? -12.409 11.979 5.129 1.00 94.81 192 THR A N 1
ATOM 1506 C CA . THR A 1 192 ? -11.215 12.630 5.686 1.00 94.81 192 THR A CA 1
ATOM 1507 C C . THR A 1 192 ? -10.054 11.649 5.764 1.00 94.81 192 THR A C 1
ATOM 1509 O O . THR A 1 192 ? -8.947 11.993 5.362 1.00 94.81 192 THR A O 1
ATOM 1512 N N . PHE A 1 193 ? -10.334 10.423 6.215 1.00 95.81 193 PHE A N 1
ATOM 1513 C CA . PHE A 1 193 ? -9.370 9.329 6.242 1.00 95.81 193 PHE A CA 1
ATOM 1514 C C . PHE A 1 193 ? -8.756 9.089 4.856 1.00 95.81 193 PHE A C 1
ATOM 1516 O O . PHE A 1 193 ? -7.545 9.207 4.705 1.00 95.81 193 PHE A O 1
ATOM 1523 N N . LEU A 1 194 ? -9.583 8.854 3.830 1.00 96.69 194 LEU A N 1
ATOM 1524 C CA . LEU A 1 194 ? -9.106 8.548 2.477 1.00 96.69 194 LEU A CA 1
ATOM 1525 C C . LEU A 1 194 ? -8.319 9.697 1.837 1.00 96.69 194 LEU A C 1
ATOM 1527 O O . LEU A 1 194 ? -7.363 9.433 1.120 1.00 96.69 194 LEU A O 1
ATOM 1531 N N . ILE A 1 195 ? -8.687 10.960 2.086 1.00 96.44 195 ILE A N 1
ATOM 1532 C CA . ILE A 1 195 ? -7.956 12.116 1.539 1.00 96.44 195 ILE A CA 1
ATOM 1533 C C . ILE A 1 195 ? -6.563 12.226 2.166 1.00 96.44 195 ILE A C 1
ATOM 1535 O O . ILE A 1 195 ? -5.576 12.352 1.443 1.00 96.44 195 ILE A O 1
ATOM 1539 N N . LEU A 1 196 ? -6.472 12.175 3.500 1.00 95.62 196 LEU A N 1
ATOM 1540 C CA . LEU A 1 196 ? -5.187 12.261 4.201 1.00 95.62 196 LEU A CA 1
ATOM 1541 C C . LEU A 1 196 ? -4.280 11.087 3.837 1.00 95.62 196 LEU A C 1
ATOM 1543 O O . LEU A 1 196 ? -3.091 11.273 3.579 1.00 95.62 196 LEU A O 1
ATOM 1547 N N . ASP A 1 197 ? -4.865 9.897 3.769 1.00 95.75 197 ASP A N 1
ATOM 1548 C CA . ASP A 1 197 ? -4.169 8.678 3.405 1.00 95.75 197 ASP A CA 1
ATOM 1549 C C . ASP A 1 197 ? -3.687 8.704 1.949 1.00 95.75 197 ASP A C 1
ATOM 1551 O O . ASP A 1 197 ? -2.526 8.410 1.689 1.00 95.75 197 ASP A O 1
ATOM 1555 N N . PHE A 1 198 ? -4.519 9.162 1.007 1.00 96.62 198 PHE A N 1
ATOM 1556 C CA . PHE A 1 198 ? -4.132 9.349 -0.394 1.00 96.62 198 PHE A CA 1
ATOM 1557 C C . PHE A 1 198 ? -2.950 10.311 -0.544 1.00 96.62 198 PHE A C 1
ATOM 1559 O O . PHE A 1 198 ? -1.991 10.012 -1.260 1.00 96.62 198 PHE A O 1
ATOM 1566 N N . ILE A 1 199 ? -3.005 11.463 0.133 1.00 96.38 199 ILE A N 1
ATOM 1567 C CA . ILE A 1 199 ? -1.936 12.466 0.092 1.00 96.38 199 ILE A CA 1
ATOM 1568 C C . ILE A 1 199 ? -0.641 11.858 0.631 1.00 96.38 199 ILE A C 1
ATOM 1570 O O . ILE A 1 199 ? 0.387 11.921 -0.041 1.00 96.38 199 ILE A O 1
ATOM 1574 N N . ALA A 1 200 ? -0.690 11.221 1.803 1.00 95.06 200 ALA A N 1
ATOM 1575 C CA . ALA A 1 200 ? 0.479 10.595 2.408 1.00 95.06 200 ALA A CA 1
ATOM 1576 C C . ALA A 1 200 ? 1.050 9.468 1.529 1.00 95.06 200 ALA A C 1
ATOM 1578 O O . ALA A 1 200 ? 2.251 9.455 1.263 1.00 95.06 200 ALA A O 1
ATOM 1579 N N . ALA A 1 201 ? 0.196 8.583 1.007 1.00 94.44 201 ALA A N 1
ATOM 1580 C CA . ALA A 1 201 ? 0.568 7.476 0.126 1.00 94.44 201 ALA A CA 1
ATOM 1581 C C . ALA A 1 201 ? 1.289 7.955 -1.138 1.00 94.44 201 ALA A C 1
ATOM 1583 O O . ALA A 1 201 ? 2.316 7.394 -1.530 1.00 94.44 201 ALA A O 1
ATOM 1584 N N . THR A 1 202 ? 0.737 8.993 -1.768 1.00 95.88 202 THR A N 1
ATOM 1585 C CA . THR A 1 202 ? 1.227 9.553 -3.032 1.00 95.88 202 THR A CA 1
ATOM 1586 C C . THR A 1 202 ? 2.529 10.311 -2.819 1.00 95.88 202 THR A C 1
ATOM 1588 O O . THR A 1 202 ? 3.504 10.070 -3.530 1.00 95.88 202 THR A O 1
ATOM 1591 N N . LEU A 1 203 ? 2.586 11.178 -1.802 1.00 95.25 203 LEU A N 1
ATOM 1592 C CA . LEU A 1 203 ? 3.809 11.901 -1.447 1.00 95.25 203 LEU A CA 1
ATOM 1593 C C . LEU A 1 203 ? 4.940 10.937 -1.104 1.00 95.25 203 LEU A C 1
ATOM 1595 O O . LEU A 1 203 ? 6.081 11.178 -1.484 1.00 95.25 203 LEU A O 1
ATOM 1599 N N . TRP A 1 204 ? 4.630 9.814 -0.456 1.00 94.19 204 TRP A N 1
ATOM 1600 C CA . TRP A 1 204 ? 5.641 8.825 -0.113 1.00 94.19 204 TRP A CA 1
ATOM 1601 C C . TRP A 1 204 ? 6.235 8.101 -1.320 1.00 94.19 204 TRP A C 1
ATOM 1603 O O . TRP A 1 204 ? 7.358 7.618 -1.244 1.00 94.19 204 TRP A O 1
ATOM 1613 N N . MET A 1 205 ? 5.536 8.034 -2.454 1.00 95.31 205 MET A N 1
ATOM 1614 C CA . MET A 1 205 ? 6.087 7.444 -3.680 1.00 95.31 205 MET A CA 1
ATOM 1615 C C . MET A 1 205 ? 7.133 8.356 -4.338 1.00 95.31 205 MET A C 1
ATOM 1617 O O . MET A 1 205 ? 8.045 7.857 -4.996 1.00 95.31 205 MET A O 1
ATOM 1621 N N . VAL A 1 206 ? 7.058 9.673 -4.126 1.00 95.81 206 VAL A N 1
ATOM 1622 C CA . VAL A 1 206 ? 7.952 10.652 -4.764 1.00 95.81 206 VAL A CA 1
ATOM 1623 C C . VAL A 1 206 ? 9.429 10.428 -4.391 1.00 95.81 206 VAL A C 1
ATOM 1625 O O . VAL A 1 206 ? 10.239 10.302 -5.311 1.00 95.81 206 VAL A O 1
ATOM 1628 N N . PRO A 1 207 ? 9.821 10.276 -3.107 1.00 95.44 207 PRO A N 1
ATOM 1629 C CA . PRO A 1 207 ? 11.198 9.933 -2.753 1.00 95.44 207 PRO A CA 1
ATOM 1630 C C . PRO A 1 207 ? 11.693 8.637 -3.400 1.00 95.44 207 PRO A C 1
ATOM 1632 O O . PRO A 1 207 ? 12.823 8.591 -3.865 1.00 95.44 207 PRO A O 1
ATOM 1635 N N . PHE A 1 208 ? 10.859 7.594 -3.488 1.00 94.12 208 PHE A N 1
ATOM 1636 C CA . PHE A 1 208 ? 11.250 6.326 -4.121 1.00 94.12 208 PHE A CA 1
ATOM 1637 C C . PHE A 1 208 ? 11.517 6.472 -5.619 1.00 94.12 208 PHE A C 1
ATOM 1639 O O . PHE A 1 208 ? 12.413 5.803 -6.138 1.00 94.12 208 PHE A O 1
ATOM 1646 N N . TYR A 1 209 ? 10.761 7.339 -6.297 1.00 96.19 209 TYR A N 1
ATOM 1647 C CA . TYR A 1 209 ? 11.000 7.682 -7.695 1.00 96.19 209 TYR A CA 1
ATOM 1648 C C . TYR A 1 209 ? 12.342 8.400 -7.849 1.00 96.19 209 TYR A C 1
ATOM 1650 O O . TYR A 1 209 ? 13.179 7.962 -8.632 1.00 96.19 209 TYR A O 1
ATOM 1658 N N . TYR A 1 210 ? 12.573 9.459 -7.066 1.00 95.31 210 TYR A N 1
ATOM 1659 C CA . TYR A 1 210 ? 13.810 10.241 -7.139 1.00 95.31 210 TYR A CA 1
ATOM 1660 C C . TYR A 1 210 ? 15.047 9.439 -6.739 1.00 95.31 210 TYR A C 1
ATOM 1662 O O . TYR A 1 210 ? 16.080 9.572 -7.387 1.00 95.31 210 TYR A O 1
ATOM 1670 N N . LEU A 1 211 ? 14.940 8.566 -5.735 1.00 93.06 211 LEU A N 1
ATOM 1671 C CA . LEU A 1 211 ? 16.010 7.635 -5.378 1.00 93.06 211 LEU A CA 1
ATOM 1672 C C . LEU A 1 211 ? 16.361 6.739 -6.566 1.00 93.06 211 LEU A C 1
ATOM 1674 O O . LEU A 1 211 ? 17.525 6.677 -6.945 1.00 93.06 211 LEU A O 1
ATOM 1678 N N . GLY A 1 212 ? 15.365 6.117 -7.206 1.00 92.62 212 GLY A N 1
ATOM 1679 C CA . GLY A 1 212 ? 15.585 5.336 -8.425 1.00 92.62 212 GLY A CA 1
ATOM 1680 C C . GLY A 1 212 ? 16.249 6.160 -9.527 1.00 92.62 212 GLY A C 1
ATOM 1681 O O . GLY A 1 212 ? 17.266 5.753 -10.077 1.00 92.62 212 GLY A O 1
ATOM 1682 N N . HIS A 1 213 ? 15.720 7.354 -9.784 1.00 94.12 213 HIS A N 1
ATOM 1683 C CA . HIS A 1 213 ? 16.231 8.276 -10.796 1.00 94.12 213 HIS A CA 1
ATOM 1684 C C . HIS A 1 213 ? 17.695 8.665 -10.565 1.00 94.12 213 HIS A C 1
ATOM 1686 O O . HIS A 1 213 ? 18.461 8.755 -11.516 1.00 94.12 213 HIS A O 1
ATOM 1692 N N . SER A 1 214 ? 18.100 8.838 -9.305 1.00 92.88 214 SER A N 1
ATOM 1693 C CA . SER A 1 214 ? 19.472 9.202 -8.940 1.00 92.88 214 SER A CA 1
ATOM 1694 C C . SER A 1 214 ? 20.487 8.056 -9.015 1.00 92.88 214 SER A C 1
ATOM 1696 O O . SER A 1 214 ? 21.683 8.324 -9.030 1.00 92.88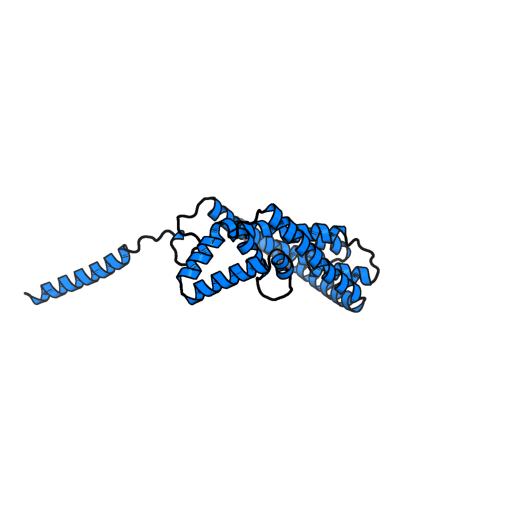 214 SER A O 1
ATOM 1698 N N . LEU A 1 215 ? 20.043 6.793 -9.049 1.00 89.62 215 LEU A N 1
ATOM 1699 C CA . LEU A 1 215 ? 20.946 5.634 -9.041 1.00 89.62 215 LEU A CA 1
ATOM 1700 C C . LEU A 1 215 ? 21.581 5.336 -10.410 1.00 89.62 215 LEU A C 1
ATOM 1702 O O . LEU A 1 215 ?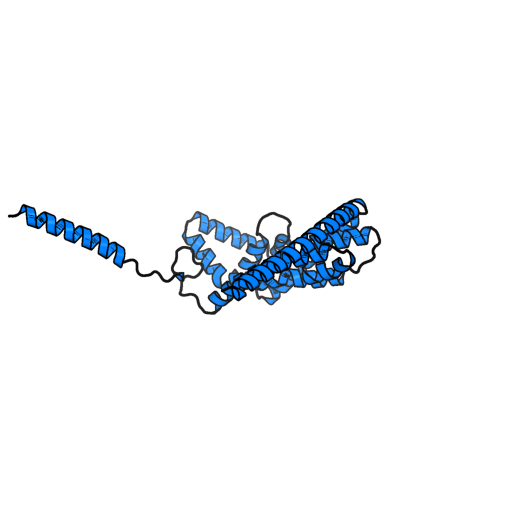 22.637 4.711 -10.445 1.00 89.62 215 LEU A O 1
ATOM 1706 N N . GLY A 1 216 ? 20.970 5.781 -11.513 1.00 80.75 216 GLY A N 1
ATOM 1707 C CA . GLY A 1 216 ? 21.530 5.668 -12.866 1.00 80.75 216 GLY A CA 1
ATOM 1708 C C . GLY A 1 216 ? 21.727 4.232 -13.381 1.00 80.75 216 GLY A C 1
ATOM 1709 O O . GLY A 1 216 ? 21.007 3.307 -12.995 1.00 80.75 216 GLY A O 1
ATOM 1710 N N . GLU A 1 217 ? 22.713 4.063 -14.270 1.00 83.44 217 GLU A N 1
ATOM 1711 C CA . GLU A 1 217 ? 23.029 2.812 -14.986 1.00 83.44 217 GLU A CA 1
ATOM 1712 C C . GLU A 1 217 ? 23.242 1.583 -14.078 1.00 83.44 217 GLU A C 1
ATOM 1714 O O . GLU A 1 217 ? 22.644 0.543 -14.369 1.00 83.44 217 GLU A O 1
ATOM 1719 N N . PRO A 1 218 ? 23.969 1.659 -12.939 1.00 86.06 218 PRO A N 1
ATOM 1720 C CA . PRO A 1 218 ? 24.185 0.485 -12.086 1.00 86.06 218 PRO A CA 1
ATOM 1721 C C . PRO A 1 218 ? 22.887 -0.145 -11.569 1.00 86.06 218 PRO A C 1
ATOM 1723 O O . PRO A 1 218 ? 22.780 -1.363 -11.433 1.00 86.06 218 PRO A O 1
ATOM 1726 N N . ALA A 1 219 ? 21.869 0.670 -11.279 1.00 83.38 219 ALA A N 1
ATOM 1727 C CA . ALA A 1 219 ? 20.572 0.149 -10.860 1.00 83.38 219 ALA A CA 1
ATOM 1728 C C . ALA A 1 219 ? 19.783 -0.451 -12.030 1.00 83.38 219 ALA A C 1
ATOM 1730 O O . ALA A 1 219 ? 19.006 -1.384 -11.815 1.00 83.38 219 ALA A O 1
ATOM 1731 N N . GLN A 1 220 ? 19.974 0.047 -13.255 1.00 84.31 220 GLN A N 1
ATOM 1732 C CA . GLN A 1 220 ? 19.335 -0.521 -14.439 1.00 84.31 220 GLN A CA 1
ATOM 1733 C C . GLN A 1 220 ? 19.864 -1.927 -14.733 1.00 84.31 220 GLN A C 1
ATOM 1735 O O . GLN A 1 220 ? 19.056 -2.824 -14.968 1.00 84.31 220 GLN A O 1
ATOM 1740 N N . GLU A 1 221 ? 21.175 -2.152 -14.648 1.00 84.19 221 GLU A N 1
ATOM 1741 C CA . GLU A 1 221 ? 21.766 -3.482 -14.862 1.00 84.19 221 GLU A CA 1
ATOM 1742 C C . GLU A 1 221 ? 21.160 -4.528 -13.912 1.00 84.19 221 GLU A C 1
ATOM 1744 O O . GLU A 1 221 ? 20.771 -5.625 -14.321 1.00 84.19 221 GLU A O 1
ATOM 1749 N N . VAL A 1 222 ? 20.982 -4.164 -12.637 1.00 84.94 222 VAL A N 1
ATOM 1750 C CA . VAL A 1 222 ? 20.318 -5.024 -11.645 1.00 84.94 222 VAL A CA 1
ATOM 1751 C C . VAL A 1 222 ? 18.859 -5.295 -12.024 1.00 84.94 222 VAL A C 1
ATOM 1753 O O . VAL A 1 222 ? 18.386 -6.426 -11.879 1.00 84.94 222 VAL A O 1
ATOM 1756 N N . LEU A 1 223 ? 18.134 -4.289 -12.526 1.00 83.19 223 LEU A N 1
ATOM 1757 C CA . LEU A 1 223 ? 16.753 -4.461 -12.988 1.00 83.19 223 LEU A CA 1
ATOM 1758 C C . LEU A 1 223 ? 16.656 -5.375 -14.211 1.00 83.19 223 LEU A C 1
ATOM 1760 O O . LEU A 1 223 ? 15.710 -6.153 -14.291 1.00 83.19 223 LEU A O 1
ATOM 1764 N N . GLU A 1 224 ? 17.608 -5.333 -15.140 1.00 83.31 224 GLU A N 1
ATOM 1765 C CA . GLU A 1 224 ? 17.622 -6.211 -16.317 1.00 83.31 224 GLU A CA 1
ATOM 1766 C C . GLU A 1 224 ? 17.867 -7.671 -15.934 1.00 83.31 224 GLU A C 1
ATOM 1768 O O . GLU A 1 224 ? 17.159 -8.576 -16.393 1.00 83.31 224 GLU A O 1
ATOM 1773 N N . VAL A 1 225 ? 18.808 -7.905 -15.014 1.00 84.56 225 VAL A N 1
ATOM 1774 C CA . VAL A 1 225 ? 19.026 -9.229 -14.419 1.00 84.56 225 VAL A CA 1
ATOM 1775 C C . VAL A 1 225 ? 17.750 -9.706 -13.723 1.00 84.56 225 VAL A C 1
ATOM 1777 O O . VAL A 1 225 ? 17.299 -10.831 -13.958 1.00 84.56 225 VAL A O 1
ATOM 1780 N N . TYR A 1 226 ? 17.120 -8.846 -12.919 1.00 82.94 226 TYR A N 1
ATOM 1781 C CA . TYR A 1 226 ? 15.857 -9.159 -12.252 1.00 82.94 226 TYR A CA 1
ATOM 1782 C C . TYR A 1 226 ? 14.740 -9.486 -13.250 1.00 82.94 226 TYR A C 1
ATOM 1784 O O . TYR A 1 226 ? 14.065 -10.500 -13.086 1.00 82.94 226 TYR A O 1
ATOM 1792 N N . ALA A 1 227 ? 14.557 -8.680 -14.297 1.00 81.50 227 ALA A N 1
ATOM 1793 C CA . ALA A 1 227 ? 13.523 -8.870 -15.312 1.00 81.50 227 ALA A CA 1
ATOM 1794 C C . ALA A 1 227 ? 13.689 -10.205 -16.049 1.00 81.50 227 ALA A C 1
ATOM 1796 O O . ALA A 1 227 ? 12.706 -10.912 -16.293 1.00 81.50 227 ALA A O 1
ATOM 1797 N N . LYS A 1 228 ? 14.935 -10.606 -16.332 1.00 81.31 228 LYS A N 1
ATOM 1798 C CA . LYS A 1 228 ? 15.250 -11.917 -16.912 1.00 81.31 228 LYS A CA 1
ATOM 1799 C C . LYS A 1 228 ? 14.801 -13.055 -15.994 1.00 81.31 228 LYS A C 1
ATOM 1801 O O . LYS A 1 228 ? 14.093 -13.951 -16.451 1.00 81.31 228 LYS A O 1
ATOM 1806 N N . PHE A 1 229 ? 15.142 -13.010 -14.704 1.00 83.44 229 PHE A N 1
ATOM 1807 C CA . PHE A 1 229 ? 14.694 -14.021 -13.736 1.00 83.44 229 PHE A CA 1
ATOM 1808 C C . PHE A 1 229 ? 13.175 -14.005 -13.528 1.00 83.44 229 PHE A C 1
ATOM 1810 O O . PHE A 1 229 ? 12.547 -15.063 -13.528 1.00 83.44 229 PHE A O 1
ATOM 1817 N N . ALA A 1 230 ? 12.569 -12.824 -13.401 1.00 78.31 230 ALA A N 1
ATOM 1818 C CA . ALA A 1 230 ? 11.131 -12.661 -13.210 1.00 78.31 230 ALA A CA 1
ATOM 1819 C C . ALA A 1 230 ? 10.331 -13.256 -14.377 1.00 78.31 230 ALA A C 1
ATOM 1821 O O . ALA A 1 230 ? 9.356 -13.970 -14.141 1.00 78.31 230 ALA A O 1
ATOM 1822 N N . ASN A 1 231 ? 10.770 -13.046 -15.624 1.00 78.56 231 ASN A N 1
ATOM 1823 C CA . ASN A 1 231 ? 10.144 -13.661 -16.797 1.00 78.56 231 ASN A CA 1
ATOM 1824 C C . ASN A 1 231 ? 10.184 -15.195 -16.733 1.00 78.56 231 ASN A C 1
ATOM 1826 O O . ASN A 1 231 ? 9.155 -15.835 -16.950 1.00 78.56 231 ASN A O 1
ATOM 1830 N N . TYR A 1 232 ? 11.321 -15.799 -16.367 1.00 83.12 232 TYR A N 1
ATOM 1831 C CA . TYR A 1 232 ? 11.401 -17.255 -16.196 1.00 83.12 232 TYR A CA 1
ATOM 1832 C C . TYR A 1 232 ? 10.484 -17.769 -15.085 1.00 83.12 232 TYR A C 1
ATOM 1834 O O . TYR A 1 232 ? 9.832 -18.797 -15.263 1.00 83.12 232 TYR A O 1
ATOM 1842 N N . VAL A 1 233 ? 10.385 -17.049 -13.965 1.00 81.00 233 VAL A N 1
ATOM 1843 C CA . VAL A 1 233 ? 9.479 -17.409 -12.862 1.00 81.00 233 VAL A CA 1
ATOM 1844 C C . VAL A 1 233 ? 8.020 -17.365 -13.312 1.00 81.00 233 VAL A C 1
ATOM 1846 O O . VAL A 1 233 ? 7.273 -18.298 -13.025 1.00 81.00 233 VAL A O 1
ATOM 1849 N N . VAL A 1 234 ? 7.607 -16.328 -14.049 1.00 79.88 234 VAL A N 1
ATOM 1850 C CA . VAL A 1 234 ? 6.241 -16.218 -14.591 1.00 79.88 234 VAL A CA 1
ATOM 1851 C C . VAL A 1 234 ? 5.944 -17.364 -15.559 1.00 79.88 234 VAL A C 1
ATOM 1853 O O . VAL A 1 234 ? 4.892 -17.993 -15.444 1.00 79.88 234 VAL A O 1
ATOM 1856 N N . ILE A 1 235 ? 6.877 -17.691 -16.461 1.00 83.56 235 ILE A N 1
ATOM 1857 C CA . ILE A 1 235 ? 6.742 -18.828 -17.385 1.00 83.56 235 ILE A CA 1
ATOM 1858 C C . ILE A 1 235 ? 6.611 -20.144 -16.605 1.00 83.56 235 ILE A C 1
ATOM 1860 O O . ILE A 1 235 ? 5.705 -20.930 -16.879 1.00 83.56 235 ILE A O 1
ATOM 1864 N N . ALA A 1 236 ? 7.463 -20.375 -15.604 1.00 84.38 236 ALA A N 1
ATOM 1865 C CA . ALA A 1 236 ? 7.426 -21.582 -14.782 1.00 84.38 236 ALA A CA 1
ATOM 1866 C C . ALA A 1 236 ? 6.106 -21.718 -14.007 1.00 84.38 236 ALA A C 1
ATOM 1868 O O . ALA A 1 236 ? 5.509 -22.795 -13.995 1.00 84.38 236 ALA A O 1
ATOM 1869 N N . LEU A 1 237 ? 5.611 -20.627 -13.411 1.00 81.62 237 LEU A N 1
ATO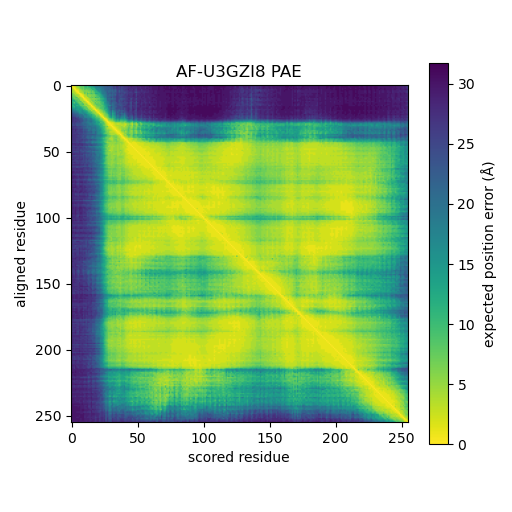M 1870 C CA . LEU A 1 237 ? 4.307 -20.587 -12.741 1.00 81.62 237 LEU A CA 1
ATOM 1871 C C . LEU A 1 237 ? 3.166 -20.887 -13.709 1.00 81.62 237 LEU A C 1
ATOM 1873 O O . LEU A 1 237 ? 2.274 -21.667 -13.383 1.00 81.62 237 LEU A O 1
ATOM 1877 N N . MET A 1 238 ? 3.205 -20.305 -14.906 1.00 82.00 238 MET A N 1
ATOM 1878 C CA . MET A 1 238 ? 2.202 -20.538 -15.936 1.00 82.00 238 MET A CA 1
ATOM 1879 C C . MET A 1 238 ? 2.164 -22.019 -16.339 1.00 82.00 238 MET A C 1
ATOM 1881 O O . MET A 1 238 ? 1.097 -22.633 -16.322 1.00 82.00 238 MET A O 1
ATOM 1885 N N . VAL A 1 239 ? 3.326 -22.627 -16.605 1.00 87.19 239 VAL A N 1
ATOM 1886 C CA . VAL A 1 239 ? 3.444 -24.068 -16.888 1.00 87.19 239 VAL A CA 1
ATOM 1887 C C . VAL A 1 239 ? 2.928 -24.900 -15.714 1.00 87.19 239 VAL A C 1
ATOM 1889 O O . VAL A 1 239 ? 2.140 -25.820 -15.924 1.00 87.19 239 VAL A O 1
ATOM 1892 N N . PHE A 1 240 ? 3.308 -24.569 -14.478 1.00 87.94 240 PHE A N 1
ATOM 1893 C CA . PHE A 1 240 ? 2.861 -25.278 -13.278 1.00 87.94 240 PHE A CA 1
ATOM 1894 C C . PHE A 1 240 ? 1.334 -25.251 -13.120 1.00 87.94 240 PHE A C 1
ATOM 1896 O O . PHE A 1 240 ? 0.722 -26.296 -12.894 1.00 87.94 240 PHE A O 1
ATOM 1903 N N . VAL A 1 241 ? 0.708 -24.082 -13.291 1.00 85.69 241 VAL A N 1
ATOM 1904 C CA . VAL A 1 241 ? -0.752 -23.919 -13.221 1.00 85.69 241 VAL A CA 1
ATOM 1905 C C . VAL A 1 241 ? -1.440 -24.722 -14.323 1.00 85.69 241 VAL A C 1
ATOM 1907 O O . VAL A 1 241 ? -2.362 -25.482 -14.025 1.00 85.69 241 VAL A O 1
ATOM 1910 N N . PHE A 1 242 ? -0.975 -24.628 -15.573 1.00 86.25 242 PHE A N 1
ATOM 1911 C CA . PHE A 1 242 ? -1.547 -25.400 -16.679 1.00 86.25 242 PHE A CA 1
ATOM 1912 C C . PHE A 1 242 ? -1.421 -26.907 -16.444 1.00 86.25 242 PHE A C 1
ATOM 1914 O O . PHE A 1 242 ? -2.418 -27.621 -16.537 1.00 86.25 242 PHE A O 1
ATOM 1921 N N . VAL A 1 243 ? -0.241 -27.400 -16.059 1.00 87.62 243 VAL A N 1
ATOM 1922 C CA . VAL A 1 243 ? -0.029 -28.818 -15.725 1.00 87.62 243 VAL A CA 1
ATOM 1923 C C . VAL A 1 243 ? -0.940 -29.252 -14.574 1.00 87.62 243 VAL A C 1
ATOM 1925 O O . VAL A 1 243 ? -1.540 -30.324 -14.644 1.00 87.62 243 VAL A O 1
ATOM 1928 N N . GLY A 1 244 ? -1.096 -28.428 -13.536 1.00 84.25 244 GLY A N 1
ATOM 1929 C CA . GLY A 1 244 ? -2.010 -28.691 -12.424 1.00 84.25 244 GLY A CA 1
ATOM 1930 C C . GLY A 1 244 ? -3.468 -28.830 -12.872 1.00 84.25 244 GLY A C 1
ATOM 1931 O O . GLY A 1 244 ? -4.145 -29.784 -12.481 1.00 84.25 244 GLY A O 1
ATOM 1932 N N . ILE A 1 245 ? -3.937 -27.932 -13.744 1.00 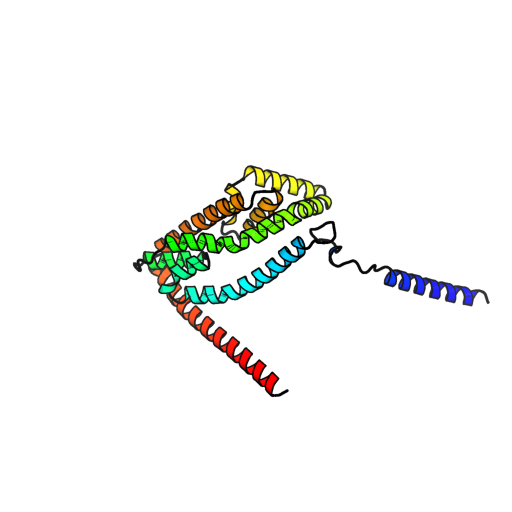84.69 245 ILE A N 1
ATOM 1933 C CA . ILE A 1 245 ? -5.294 -27.968 -14.310 1.00 84.69 245 ILE A CA 1
ATOM 1934 C C . ILE A 1 245 ? -5.485 -29.217 -15.178 1.00 84.69 245 ILE A C 1
ATOM 1936 O O . ILE A 1 245 ? -6.438 -29.968 -14.957 1.00 84.69 245 ILE A O 1
ATOM 1940 N N . PHE A 1 246 ? -4.568 -29.494 -16.110 1.00 83.81 246 PHE A N 1
ATOM 1941 C CA . PHE A 1 246 ? -4.666 -30.651 -17.006 1.00 83.81 246 PHE A CA 1
ATOM 1942 C C . PHE A 1 246 ? -4.613 -31.985 -16.249 1.00 83.81 246 PHE A C 1
ATOM 1944 O O . PHE A 1 246 ? -5.369 -32.900 -16.572 1.00 83.81 246 PHE A O 1
ATOM 1951 N N . ARG A 1 247 ? -3.796 -32.099 -15.190 1.00 83.94 247 ARG A N 1
ATOM 1952 C CA . ARG A 1 247 ? -3.747 -33.303 -14.335 1.00 83.94 247 ARG A CA 1
ATOM 1953 C C . ARG A 1 247 ? -5.005 -33.481 -13.486 1.00 83.94 247 ARG A C 1
ATOM 1955 O O . ARG A 1 247 ? -5.394 -34.613 -13.213 1.00 83.94 247 ARG A O 1
ATOM 1962 N N . LYS A 1 248 ? -5.648 -32.392 -13.052 1.00 79.19 248 LYS A N 1
ATOM 1963 C CA . LYS A 1 248 ? -6.923 -32.458 -12.321 1.00 79.19 248 LYS A CA 1
ATOM 1964 C C . LYS A 1 248 ? -8.071 -32.871 -13.247 1.00 79.19 248 LYS A C 1
ATOM 1966 O O . LYS A 1 248 ? -8.874 -33.718 -12.869 1.00 79.19 248 LYS A O 1
ATOM 1971 N N . GLN A 1 249 ? -8.104 -32.338 -14.467 1.00 72.56 249 GLN A N 1
ATOM 1972 C CA . GLN A 1 249 ? -9.093 -32.707 -15.484 1.00 72.56 249 GLN A CA 1
ATOM 1973 C C . GLN A 1 249 ? -8.922 -34.148 -15.979 1.00 72.56 249 GLN A C 1
ATOM 1975 O O . GLN A 1 249 ? -9.919 -34.838 -16.172 1.00 72.56 249 GLN A O 1
ATOM 1980 N N . SER A 1 250 ? -7.686 -34.635 -16.150 1.00 67.81 250 SER A N 1
ATOM 1981 C CA . SER A 1 250 ? -7.458 -36.029 -16.552 1.00 67.81 250 SER A CA 1
ATOM 1982 C C . SER A 1 250 ? -7.906 -37.020 -15.477 1.00 67.81 250 SER A C 1
ATOM 1984 O O . SER A 1 250 ? -8.524 -38.026 -15.806 1.00 67.81 250 SER A O 1
ATOM 1986 N N . LYS A 1 251 ? -7.690 -36.705 -14.191 1.00 66.62 251 LYS A N 1
ATOM 1987 C CA . LYS A 1 251 ? -8.197 -37.511 -13.069 1.00 66.62 251 LYS A CA 1
ATOM 1988 C C . LYS A 1 251 ? -9.723 -37.496 -12.951 1.00 66.62 251 LYS A C 1
ATOM 1990 O O . LYS A 1 251 ? -10.286 -38.509 -12.572 1.00 66.62 251 LYS A O 1
ATOM 1995 N N . GLN A 1 252 ? -10.382 -36.384 -13.282 1.00 61.78 252 GLN A N 1
ATOM 1996 C CA . GLN A 1 252 ? -11.850 -36.291 -13.279 1.00 61.78 252 GLN A CA 1
ATOM 1997 C C . GLN A 1 252 ? -12.517 -36.968 -14.483 1.00 61.78 252 GLN A C 1
ATOM 1999 O O . GLN A 1 252 ? -13.679 -37.323 -14.386 1.00 61.78 252 GLN A O 1
ATOM 2004 N N . LYS A 1 253 ? -11.814 -37.130 -15.612 1.00 56.62 253 LYS A N 1
ATOM 2005 C CA . LYS A 1 253 ? -12.310 -37.898 -16.770 1.00 56.62 253 LYS A CA 1
ATOM 2006 C C . LYS A 1 253 ? -12.054 -39.405 -16.664 1.00 56.62 253 LYS A C 1
ATOM 2008 O O . LYS A 1 253 ? -12.650 -40.161 -17.419 1.00 56.62 253 LYS A O 1
ATOM 2013 N N . ALA A 1 254 ? -11.120 -39.817 -15.807 1.00 56.34 254 ALA A N 1
ATOM 2014 C CA . ALA A 1 254 ? -10.754 -41.217 -15.589 1.00 56.34 254 ALA A CA 1
ATOM 2015 C C . ALA A 1 254 ? -11.473 -41.863 -14.385 1.00 56.34 254 ALA A C 1
ATOM 2017 O O . ALA A 1 254 ? -11.265 -43.050 -14.139 1.00 56.34 254 ALA A O 1
ATOM 2018 N N . ALA A 1 255 ? -12.267 -41.087 -13.642 1.00 51.91 255 ALA A N 1
ATOM 2019 C CA . ALA A 1 255 ? -13.173 -41.532 -12.583 1.00 51.91 255 ALA A CA 1
ATOM 2020 C C . ALA A 1 255 ? -14.617 -41.424 -13.084 1.00 51.91 255 ALA A C 1
ATOM 2022 O O . ALA A 1 255 ? -15.431 -42.281 -12.684 1.00 51.91 255 ALA A O 1
#

Radius of gyration: 27.42 Å; Cα contacts (8 Å, |Δi|>4): 257; chains: 1; bounding box: 48×70×75 Å

Organism: NCBI:txid1348662

InterPro domains:
  IPR051311 DedA domain-containing protein [PTHR42709] (86-254)

pLDDT: mean 83.95, std 14.74, range [37.97, 97.81]

Sequence (255 aa):
MLLLRRGFIAFATVNQVSDESEVQQEEQEWWQAPGMPWKDKPGKADIWCLSLFGIVFVISLLLLPIRAWALADQARYPWGVALLGSNTLVTALGVVNGVGAALPFVWPILLGGIARIKFHALYWWAGSLWGRGYLDMYAEQSKRAARNVTKVERIAKKIGPWGFALSYLPIPLPIGLVVFILAGAEGMKLRTFLILDFIAATLWMVPFYYLGHSLGEPAQEVLEVYAKFANYVVIALMVFVFVGIFRKQSKQKAA

Foldseek 3Di:
DVPVVVVVVVVVVVCVVVVVVVVPPPVCPPCNPPPRLDPDDDDPLRVVLVVVVVVVVVVVVVCVLVLLVQLLDLVSLLVSLLQALDLVSLLSVLQVVLQPPPDDNVNSLLSSLVNVCVCLLSLLSLLQVRVQSNLVSQLVVDVVSVVVSVVVLVVLVVCDLVLLLVCLPPDPDNSVSVNSSVCSNVPPDSVVVSVSNSVSSSVSSVVSSNNSSVVYDVVVVVSNVSSVVSVVVSVVVVVVVVVVVVVVVVVVVVD

Solvent-accessible surface area (backbone atoms only — not comparable to full-atom values): 13426 Å² total; per-residue (Å²): 127,71,68,68,56,53,54,53,49,53,52,50,51,51,50,48,52,52,48,49,63,63,65,65,57,64,80,69,56,84,70,73,47,90,85,51,48,55,96,60,87,78,50,70,70,52,55,50,54,53,50,47,52,56,50,51,52,54,51,54,60,61,44,51,61,52,51,41,60,24,59,39,39,80,92,33,20,42,60,34,14,24,66,54,34,34,61,70,37,33,18,51,44,16,16,46,41,44,66,63,68,73,63,73,57,66,69,20,45,57,39,6,13,54,38,51,49,69,63,48,62,56,43,20,48,51,7,54,75,30,36,54,54,38,52,50,58,49,25,70,76,34,79,66,42,34,54,47,52,56,48,50,53,52,47,50,65,70,49,44,78,55,43,41,53,58,33,67,53,96,54,104,58,72,53,34,60,52,47,34,19,48,40,13,40,74,64,55,54,67,70,62,51,52,54,51,42,35,51,29,50,32,59,59,43,49,60,39,22,52,53,22,26,71,54,24,64,72,52,42,57,54,47,52,58,48,17,56,53,35,46,52,50,54,52,51,51,51,53,50,51,51,51,51,51,54,54,53,51,52,54,62,74,75,106

Secondary structure (DSSP, 8-state):
-HHHHHHHHHHHHHHHHHHHHHHT-----GGGSTT-S-SS---HHHHHHHHHHHHHHHHHHHHHHHHHHHHT-GGGHHHHHHHH--HHHHHHHHHHHHTT-----HHHHHHHHHHHHTTHHHHHHHHHHHHHHHHHHHHHT-HHHHHHHHHHHHHHHHHTTHHHHHHTS--SS-HHHHHHHHHHHTT--HHHHHHHHHHHHHHHHHHHHHHHHHH-HHHHHHHHHHHHHHHHHHHHHHHHHHHHHHHHHHHHH--

Mean predicted aligned error: 10.85 Å